Protein AF-A0A1E7GS16-F1 (afdb_monomer)

Mean predicted aligned error: 13.15 Å

Solvent-accessible surface area (backbone atoms only — not comparable to full-atom values): 12582 Å² total; per-residue (Å²): 114,69,67,58,57,53,50,52,51,51,50,51,51,48,56,52,50,40,52,52,49,47,53,59,45,54,77,61,41,97,64,86,79,54,70,64,59,43,58,72,49,50,61,44,51,83,54,64,37,67,73,52,46,58,56,50,50,55,53,29,41,60,31,34,78,80,30,56,68,36,18,52,52,42,59,70,44,38,66,62,40,31,58,71,28,34,66,69,24,43,53,52,50,47,53,53,32,45,51,35,30,74,76,72,29,52,69,57,16,34,36,37,67,72,58,69,32,85,67,33,59,66,50,48,58,75,47,40,76,56,47,45,37,79,80,46,44,70,59,50,48,54,54,48,25,67,72,72,73,47,88,65,53,79,42,76,27,78,46,74,67,45,58,82,76,75,40,41,27,36,41,47,52,41,61,90,42,92,51,61,70,55,31,54,49,49,52,51,53,51,50,50,57,41,44,48,41,52,76,70,39,74,73,68,76,60,68,78,83,42,44,71,57,51,53,52,46,41,74,74,61,60,87,74,130

Foldseek 3Di:
DVVVVVVVVVVVLQVVQLVVLLVLLVVQDPDRDDPVLSVLCSCVCVQPNDVVSNLLSVLLSVLVVLPVLLSSLLSNCVLVQCLQQNSQSSNQLSVVLSVCCVPPRNVVSNCLSVVNDPVNVVVSVVRRDFDFCVVLVVVLQVVLCVVQVHGAAEAEDSDPWEDPLGHTYHRRGDDPDPDRVVSSVVRNVSSVVRSCCNVVVVVVDDCVVCVVVVVVCCVVPVPDD

pLDDT: mean 79.41, std 14.93, range [33.91, 97.69]

Radius of gyration: 22.39 Å; Cα contacts (8 Å, |Δi|>4): 241; chains: 1; bounding box: 48×52×50 Å

Secondary structure (DSSP, 8-state):
-HHHHHHHHHHHHHHHHHHHHHHHHHTT-SSPPPHHHHHHHTTHHHHH-HHHHHHHHHHHHHHHTT-HHHHHHHHHHHHHHHHHHHHHHHHHHHHHHHHHHHHT-HHHHHHHHTT-STTHHHHHHHH--SEEHHHHHHHHHHHHHHHHSS--EEEEESSS-EE-SSEEEEESEE-SSSSHHHHHHHHHHHHHHHHHHHHTTTT---GGGGHHHHHHHHHHHS---

Structure (mmCIF, N/CA/C/O backbone):
data_AF-A0A1E7GS16-F1
#
_entry.id   AF-A0A1E7GS16-F1
#
loop_
_atom_site.group_PDB
_atom_site.id
_atom_site.type_symbol
_atom_site.label_atom_id
_atom_site.label_alt_id
_atom_site.label_comp_id
_atom_site.label_asym_id
_atom_site.label_entity_id
_atom_site.label_seq_id
_atom_site.pdbx_PDB_ins_code
_atom_site.Cartn_x
_atom_site.Cartn_y
_atom_site.Cartn_z
_atom_site.occupancy
_atom_site.B_iso_or_equiv
_atom_site.auth_seq_id
_atom_site.auth_comp_id
_atom_site.auth_asym_id
_atom_site.auth_atom_id
_atom_site.pdbx_PDB_model_num
ATOM 1 N N . MET A 1 1 ? 18.110 30.936 -4.834 1.00 42.56 1 MET A N 1
ATOM 2 C CA . MET A 1 1 ? 16.712 31.412 -5.029 1.00 42.56 1 MET A CA 1
ATOM 3 C C . MET A 1 1 ? 15.700 30.296 -5.389 1.00 42.56 1 MET A C 1
ATOM 5 O O . MET A 1 1 ? 14.544 30.407 -5.000 1.00 42.56 1 MET A O 1
ATOM 9 N N . TRP A 1 2 ? 16.089 29.187 -6.045 1.00 33.91 2 TRP A N 1
ATOM 10 C CA . TRP A 1 2 ? 15.199 28.030 -6.320 1.00 33.91 2 TRP A CA 1
ATOM 11 C C . TRP A 1 2 ? 14.733 27.239 -5.078 1.00 33.91 2 TRP A C 1
ATOM 13 O O . TRP A 1 2 ? 13.597 26.767 -5.040 1.00 33.91 2 TRP A O 1
ATOM 23 N N . ALA A 1 3 ? 15.566 27.142 -4.035 1.00 42.09 3 ALA A N 1
ATOM 24 C CA . ALA A 1 3 ? 15.199 26.487 -2.774 1.00 42.09 3 ALA A CA 1
ATOM 25 C C . ALA A 1 3 ? 14.052 27.212 -2.039 1.00 42.09 3 ALA A C 1
ATOM 27 O O . ALA A 1 3 ? 13.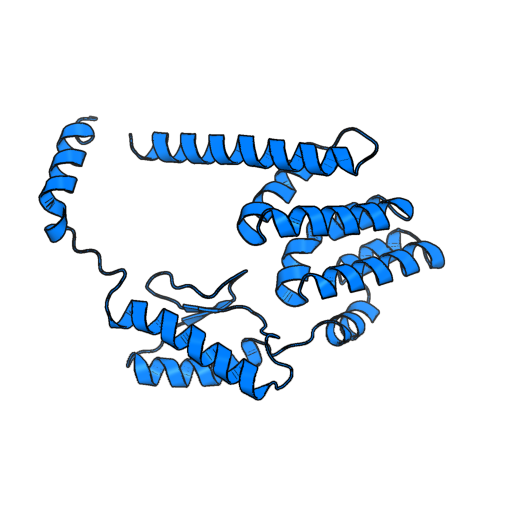153 26.568 -1.501 1.00 42.09 3 ALA A O 1
ATOM 28 N N . GLY A 1 4 ? 14.031 28.550 -2.096 1.00 35.09 4 GLY A N 1
ATOM 29 C CA . GLY A 1 4 ? 12.976 29.372 -1.499 1.00 35.09 4 GLY A CA 1
ATOM 30 C C . GLY A 1 4 ? 11.620 29.177 -2.180 1.00 35.09 4 GLY A C 1
ATOM 31 O O . GLY A 1 4 ? 10.614 29.008 -1.502 1.00 35.09 4 GLY A O 1
ATOM 32 N N . LEU A 1 5 ? 11.588 29.092 -3.516 1.00 35.62 5 LEU A N 1
ATOM 33 C CA . LEU A 1 5 ? 10.342 28.875 -4.263 1.00 35.62 5 LEU A CA 1
ATOM 34 C C . LEU A 1 5 ? 9.758 27.466 -4.038 1.00 35.62 5 LEU A C 1
ATOM 36 O O . LEU A 1 5 ? 8.540 27.316 -3.912 1.00 35.62 5 LEU A O 1
ATOM 40 N N . LYS A 1 6 ? 10.617 26.436 -3.949 1.00 41.84 6 LYS A N 1
ATOM 41 C CA . LYS A 1 6 ? 10.208 25.068 -3.579 1.00 41.84 6 LYS A CA 1
ATOM 42 C C . LYS A 1 6 ? 9.684 25.008 -2.142 1.00 41.84 6 LYS A C 1
ATOM 44 O O . LYS A 1 6 ? 8.641 24.395 -1.923 1.00 41.84 6 LYS A O 1
ATOM 49 N N . MET A 1 7 ? 10.342 25.673 -1.188 1.00 40.53 7 MET A N 1
ATOM 50 C CA . MET A 1 7 ? 9.860 25.759 0.198 1.00 40.53 7 MET A CA 1
ATOM 51 C C . MET A 1 7 ? 8.503 26.456 0.297 1.00 40.53 7 MET A C 1
ATOM 53 O O . MET A 1 7 ? 7.601 25.927 0.936 1.00 40.53 7 MET A O 1
ATOM 57 N N . VAL A 1 8 ? 8.322 27.593 -0.379 1.00 38.47 8 VAL A N 1
ATOM 58 C CA . VAL A 1 8 ? 7.056 28.341 -0.359 1.00 38.47 8 VAL A CA 1
ATOM 59 C C . VAL A 1 8 ? 5.921 27.515 -0.969 1.00 38.47 8 VAL A C 1
ATOM 61 O O . VAL A 1 8 ? 4.851 27.420 -0.374 1.00 38.47 8 VAL A O 1
ATOM 64 N N . ARG A 1 9 ? 6.152 26.828 -2.096 1.00 44.00 9 ARG A N 1
ATOM 65 C CA . ARG A 1 9 ? 5.154 25.918 -2.691 1.00 44.00 9 ARG A CA 1
ATOM 66 C C . ARG A 1 9 ? 4.818 24.737 -1.782 1.00 44.00 9 ARG A C 1
ATOM 68 O O . ARG A 1 9 ? 3.643 24.404 -1.645 1.00 44.00 9 ARG A O 1
ATOM 75 N N . LYS A 1 10 ? 5.820 24.131 -1.136 1.00 53.44 10 LYS A N 1
ATOM 76 C CA . LYS A 1 10 ? 5.628 23.019 -0.192 1.00 53.44 10 LYS A CA 1
ATOM 77 C C . LYS A 1 10 ? 4.840 23.470 1.044 1.00 53.44 10 LYS A C 1
ATOM 79 O O . LYS A 1 10 ? 3.926 22.768 1.459 1.00 53.44 10 LYS A O 1
ATOM 84 N N . SER A 1 11 ? 5.115 24.669 1.561 1.00 50.75 11 SER A N 1
ATOM 85 C CA . SER A 1 11 ? 4.355 25.278 2.660 1.00 50.75 11 SER A CA 1
ATOM 86 C C . SER A 1 11 ? 2.919 25.620 2.268 1.00 50.75 11 SER A C 1
ATOM 88 O O . SER A 1 11 ? 2.008 25.329 3.034 1.00 50.75 11 SER A O 1
ATOM 90 N N . ILE A 1 12 ? 2.677 26.173 1.075 1.00 47.94 12 ILE A N 1
ATOM 91 C CA . ILE A 1 12 ? 1.316 26.482 0.600 1.00 47.94 12 ILE A CA 1
ATOM 92 C C . ILE A 1 12 ? 0.506 25.197 0.380 1.00 47.94 12 ILE A C 1
ATOM 94 O O . ILE A 1 12 ? -0.644 25.126 0.814 1.00 47.94 12 ILE A O 1
ATOM 98 N N . LYS A 1 13 ? 1.111 24.159 -0.222 1.00 58.12 13 LYS A N 1
ATOM 99 C CA . LYS A 1 13 ? 0.487 22.830 -0.366 1.00 58.12 13 LYS A CA 1
ATOM 100 C C . LYS A 1 13 ? 0.151 22.239 1.007 1.00 58.12 13 LYS A C 1
ATOM 102 O O . LYS A 1 13 ? -0.965 21.762 1.202 1.00 58.12 13 LYS A O 1
ATOM 107 N N . LYS A 1 14 ? 1.066 22.383 1.976 1.00 59.84 14 LYS A N 1
ATOM 108 C CA . LYS A 1 14 ? 0.863 21.949 3.361 1.00 59.84 14 LYS A CA 1
ATOM 109 C C . LYS A 1 14 ? -0.305 22.645 4.036 1.00 59.84 14 LYS A C 1
ATOM 111 O O . LYS A 1 14 ? -1.192 21.975 4.545 1.00 59.84 14 LYS A O 1
ATOM 116 N N . ILE A 1 15 ? -0.350 23.971 3.974 1.00 59.62 15 ILE A N 1
ATOM 117 C CA . ILE A 1 15 ? -1.419 24.780 4.573 1.00 59.62 15 ILE A CA 1
ATOM 118 C C . ILE A 1 15 ? -2.780 24.462 3.939 1.00 59.62 15 ILE A C 1
ATOM 120 O O . ILE A 1 15 ? -3.788 24.395 4.638 1.00 59.62 15 ILE A O 1
ATOM 124 N N . HIS A 1 16 ? -2.835 24.255 2.621 1.00 58.09 16 HIS A N 1
ATOM 125 C CA . HIS A 1 16 ? -4.086 23.913 1.947 1.00 58.09 16 HIS A CA 1
ATOM 126 C C . HIS A 1 16 ? -4.558 22.493 2.298 1.00 58.09 16 HIS A C 1
ATOM 128 O O . HIS A 1 16 ? -5.734 22.294 2.604 1.00 58.09 16 HIS A O 1
ATOM 134 N N . GLY A 1 17 ? -3.641 21.519 2.313 1.00 59.50 17 GLY A N 1
ATOM 135 C CA . GLY A 1 17 ? -3.946 20.132 2.656 1.00 59.50 17 GLY A CA 1
ATOM 136 C C . GLY A 1 17 ? -4.387 19.959 4.109 1.00 59.50 17 GLY A C 1
ATOM 137 O O . GLY A 1 17 ? -5.405 19.315 4.347 1.00 59.50 17 GLY A O 1
ATOM 138 N N . THR A 1 18 ? -3.713 20.601 5.069 1.00 65.25 18 THR A N 1
ATOM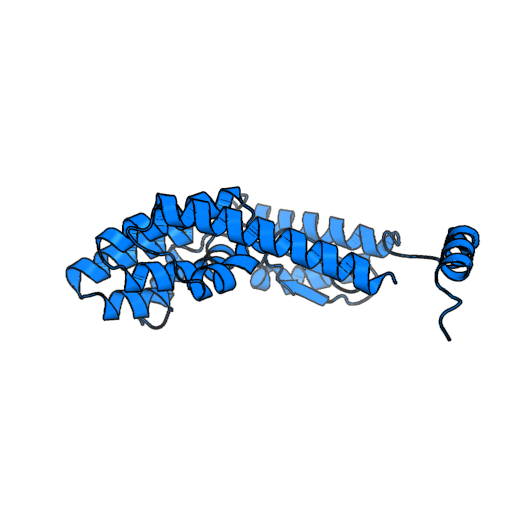 139 C CA . THR A 1 18 ? -4.120 20.573 6.487 1.00 65.25 18 THR A CA 1
ATOM 140 C C . THR A 1 18 ? -5.465 21.259 6.716 1.00 65.25 18 THR A C 1
ATOM 142 O O . THR A 1 18 ? -6.265 20.789 7.519 1.00 65.25 18 THR A O 1
ATOM 145 N N . ARG A 1 19 ? -5.766 22.343 5.987 1.00 65.19 19 ARG A N 1
ATOM 146 C CA . ARG A 1 19 ? -7.064 23.031 6.071 1.00 65.19 19 ARG A CA 1
ATOM 147 C C . ARG A 1 19 ? -8.205 22.184 5.507 1.00 65.19 19 ARG A C 1
ATOM 149 O O . ARG A 1 19 ? -9.281 22.163 6.098 1.00 65.19 19 ARG A O 1
ATOM 156 N N . LYS A 1 20 ? -7.972 21.477 4.395 1.00 67.56 20 LYS A N 1
ATOM 157 C CA . LYS A 1 20 ? -8.947 20.546 3.804 1.00 67.56 20 LYS A CA 1
ATOM 158 C C . LYS A 1 20 ? -9.174 19.330 4.709 1.00 67.56 20 LYS A C 1
ATOM 160 O O . LYS A 1 20 ? -10.323 19.008 4.978 1.00 67.56 20 LYS A O 1
ATOM 165 N N . LEU A 1 21 ? -8.105 18.733 5.243 1.00 65.44 21 LEU A N 1
ATOM 166 C CA . LEU A 1 21 ? -8.171 17.639 6.223 1.00 65.44 21 LEU A CA 1
ATOM 167 C C . LEU A 1 21 ? -8.946 18.037 7.478 1.00 65.44 21 LEU A C 1
ATOM 169 O O . LEU A 1 21 ? -9.852 17.326 7.888 1.00 65.44 21 LEU A O 1
ATOM 173 N N . ARG A 1 22 ? -8.647 19.205 8.055 1.00 70.62 22 ARG A N 1
ATOM 174 C CA . ARG A 1 22 ? -9.363 19.702 9.236 1.00 70.62 22 ARG A CA 1
ATOM 175 C C . ARG A 1 22 ? -10.849 19.912 8.968 1.00 70.62 22 ARG A C 1
ATOM 177 O O . ARG A 1 22 ? -11.661 19.604 9.828 1.00 70.62 22 ARG A O 1
ATOM 184 N N . LYS A 1 23 ? -11.207 20.415 7.782 1.00 71.19 23 LYS A N 1
ATOM 185 C CA . LYS A 1 23 ? -12.611 20.556 7.384 1.00 71.19 23 LYS A CA 1
ATOM 186 C C . LYS A 1 23 ? -13.310 19.191 7.333 1.00 71.19 23 LYS A C 1
ATOM 188 O O . LYS A 1 23 ? -14.366 19.056 7.927 1.00 71.19 23 LYS A O 1
ATOM 193 N N . LEU A 1 24 ? -12.683 18.196 6.701 1.00 66.50 24 LEU A N 1
ATOM 194 C CA . LEU A 1 24 ? -13.223 16.834 6.609 1.00 66.50 24 LEU A CA 1
ATOM 195 C C . LEU A 1 24 ? -13.356 16.159 7.981 1.00 66.50 24 LEU A C 1
ATOM 197 O O . LEU A 1 24 ? -14.339 15.481 8.241 1.00 66.50 24 LEU A O 1
ATOM 201 N N . LEU A 1 25 ? -12.386 16.358 8.876 1.00 66.00 25 LEU A N 1
ATOM 202 C CA . LEU A 1 25 ? -12.448 15.818 10.236 1.00 66.00 25 LEU A CA 1
ATOM 203 C C . LEU A 1 25 ? -13.549 16.494 11.059 1.00 66.00 25 LEU A C 1
ATOM 205 O O . LEU A 1 25 ? -14.270 15.805 11.768 1.00 66.00 25 LEU A O 1
ATOM 209 N N . ASN A 1 26 ? -13.733 17.811 10.926 1.00 68.25 26 ASN A N 1
ATOM 210 C CA . ASN A 1 26 ? -14.804 18.540 11.614 1.00 68.25 26 ASN A CA 1
ATOM 211 C C . ASN A 1 26 ? -16.212 18.087 11.197 1.00 68.25 26 ASN A C 1
ATOM 213 O O . ASN A 1 26 ? -17.130 18.190 12.003 1.00 68.25 26 ASN A O 1
ATOM 217 N N . ASP A 1 27 ? -16.395 17.583 9.974 1.00 64.19 27 ASP A N 1
ATOM 218 C CA . ASP A 1 27 ? -17.691 17.057 9.521 1.00 64.19 27 ASP A CA 1
ATOM 219 C C . ASP A 1 27 ? -18.065 15.738 10.232 1.00 64.19 27 ASP A C 1
ATOM 221 O O . ASP A 1 27 ? -19.228 15.326 10.222 1.00 64.19 27 ASP A O 1
ATOM 225 N N . HIS A 1 28 ? -17.096 15.078 10.877 1.00 54.94 28 HIS A N 1
ATOM 226 C CA . HIS A 1 28 ? -17.280 13.759 11.479 1.00 54.94 28 HIS A CA 1
ATOM 227 C C . HIS A 1 28 ? -16.711 13.590 12.902 1.00 54.94 28 HIS A C 1
ATOM 229 O O . HIS A 1 28 ? -16.748 12.476 13.436 1.00 54.94 28 HIS A O 1
ATOM 235 N N . TYR A 1 29 ? -16.191 14.656 13.514 1.00 55.22 29 TYR A N 1
ATOM 236 C CA . TYR A 1 29 ? -15.638 14.678 14.869 1.00 55.22 29 TYR A CA 1
ATOM 237 C C . TYR A 1 29 ? -16.437 15.660 15.731 1.00 55.22 29 TYR A C 1
ATOM 239 O O . TYR A 1 29 ? -16.481 16.856 15.446 1.00 55.22 29 TYR A O 1
ATOM 247 N N . GLU A 1 30 ? -17.068 15.172 16.798 1.00 48.03 30 GLU A N 1
ATOM 248 C CA . GLU A 1 30 ? -17.741 16.035 17.773 1.00 48.03 30 GLU A CA 1
ATOM 249 C C . GLU A 1 30 ? -16.693 16.632 18.733 1.00 48.03 30 GLU A C 1
ATOM 251 O O . GLU A 1 30 ? -16.390 16.064 19.780 1.00 48.03 30 GLU A O 1
ATOM 256 N N . GLY A 1 31 ? -16.082 17.763 18.354 1.00 61.16 31 GLY A N 1
ATOM 257 C CA . GLY A 1 31 ? -15.108 18.492 19.181 1.00 61.16 31 GLY A CA 1
ATOM 258 C C . GLY A 1 31 ? -14.041 19.246 18.380 1.00 61.16 31 GLY A C 1
ATOM 259 O O . GLY A 1 31 ? -14.066 19.267 17.152 1.00 61.16 31 GLY A O 1
ATOM 260 N N . GLU A 1 32 ? -13.078 19.870 19.068 1.00 59.22 32 GLU A N 1
ATOM 261 C CA . GLU A 1 32 ? -11.908 20.452 18.398 1.00 59.22 32 GLU A CA 1
ATOM 262 C C . GLU A 1 32 ? -10.973 19.342 17.905 1.00 59.22 32 GLU A C 1
ATOM 264 O O . GLU A 1 32 ? -10.456 18.549 18.692 1.00 59.22 32 GLU A O 1
ATOM 269 N N . VAL A 1 33 ? -10.743 19.299 16.590 1.00 61.41 33 VAL A N 1
ATOM 270 C CA . VAL A 1 33 ? -9.782 18.382 15.971 1.00 61.41 33 VAL A CA 1
ATOM 271 C C . VAL A 1 33 ? -8.358 18.774 16.398 1.00 61.41 33 VAL A C 1
ATOM 273 O O . VAL A 1 33 ? -7.918 19.881 16.059 1.00 61.41 33 VAL A O 1
ATOM 276 N N . PRO A 1 34 ? -7.616 17.886 17.087 1.00 62.12 34 PRO A N 1
ATOM 277 C CA . PRO A 1 34 ? -6.271 18.181 17.568 1.00 62.12 34 PRO A CA 1
ATOM 278 C C . PRO A 1 34 ? -5.278 18.474 16.431 1.00 62.12 34 PRO A C 1
ATOM 280 O O . PRO A 1 34 ? -5.273 17.808 15.395 1.00 62.12 34 PRO A O 1
ATOM 283 N N . ASP A 1 35 ? -4.395 19.456 16.625 1.00 62.88 35 ASP A N 1
ATOM 284 C CA . ASP A 1 35 ? -3.409 19.858 15.608 1.00 62.88 35 ASP A CA 1
ATOM 285 C C . ASP A 1 35 ? -2.388 18.761 15.273 1.00 62.88 35 ASP A C 1
ATOM 287 O O . ASP A 1 35 ? -1.946 18.668 14.125 1.00 62.88 35 ASP A O 1
ATOM 291 N N . ASN A 1 36 ? -2.036 17.922 16.250 1.00 58.75 36 ASN A N 1
ATOM 292 C CA . ASN A 1 36 ? -1.176 16.753 16.057 1.00 58.75 36 ASN A CA 1
ATOM 293 C C . ASN A 1 36 ? -1.835 15.725 15.131 1.00 58.75 36 ASN A C 1
ATOM 295 O O . ASN A 1 36 ? -1.204 15.292 14.175 1.00 58.75 36 ASN A O 1
ATOM 299 N N . LEU A 1 37 ? -3.132 15.459 15.311 1.00 60.62 37 LEU A N 1
ATOM 300 C CA . LEU A 1 37 ? -3.881 14.544 14.451 1.00 60.62 37 LEU A CA 1
ATOM 301 C C . LEU A 1 37 ? -3.858 15.008 12.985 1.00 60.62 37 LEU A C 1
ATOM 303 O O . LEU A 1 37 ? -3.580 14.230 12.078 1.00 60.62 37 LEU A O 1
ATOM 307 N N . VAL A 1 38 ? -4.076 16.304 12.735 1.00 64.62 38 VAL A N 1
ATOM 308 C CA . VAL A 1 38 ? -4.011 16.873 11.374 1.00 64.62 38 VAL A CA 1
ATOM 309 C C . VAL A 1 38 ? -2.597 16.789 10.788 1.00 64.62 38 VAL A C 1
ATOM 311 O O . VAL A 1 38 ? -2.446 16.626 9.576 1.00 64.62 38 VAL A O 1
ATOM 314 N N . ALA A 1 39 ? -1.561 16.927 11.617 1.00 63.47 39 ALA A N 1
ATOM 315 C CA . ALA A 1 39 ? -0.171 16.829 11.187 1.00 63.47 39 ALA A CA 1
ATOM 316 C C . ALA A 1 39 ? 0.229 15.390 10.825 1.00 63.47 39 ALA A C 1
ATOM 318 O O . ALA A 1 39 ? 0.903 15.209 9.809 1.00 63.47 39 ALA A O 1
ATOM 319 N N . ASP A 1 40 ? -0.231 14.401 11.591 1.00 60.91 40 ASP A N 1
ATOM 320 C CA . ASP A 1 40 ? 0.041 12.973 11.376 1.00 60.91 40 ASP A CA 1
ATOM 321 C C . ASP A 1 40 ? -0.745 12.415 10.181 1.00 60.91 40 ASP A C 1
ATOM 323 O O . ASP A 1 40 ? -0.250 11.572 9.437 1.00 60.91 40 ASP A O 1
ATOM 327 N N . LEU A 1 41 ? -1.930 12.973 9.924 1.00 63.59 41 LEU A N 1
ATOM 328 C CA . LEU A 1 41 ? -2.767 12.691 8.755 1.00 63.59 41 LEU A CA 1
ATOM 329 C C . LEU A 1 41 ? -2.310 13.397 7.476 1.00 63.59 41 LEU A C 1
ATOM 331 O O . LEU A 1 41 ? -2.663 12.981 6.374 1.00 63.59 41 LEU A O 1
ATOM 335 N N . TYR A 1 42 ? -1.548 14.487 7.587 1.00 62.88 42 TYR A N 1
ATOM 336 C CA . TYR A 1 42 ? -1.114 15.286 6.437 1.00 62.88 42 TYR A CA 1
ATOM 337 C C . TYR A 1 42 ? -0.327 14.517 5.352 1.00 62.88 42 TYR A C 1
ATOM 339 O O . TYR A 1 42 ? -0.473 14.866 4.178 1.00 62.88 42 TYR A O 1
ATOM 347 N N . PRO A 1 43 ? 0.486 13.488 5.662 1.00 64.44 43 PRO A N 1
ATOM 348 C CA . PRO A 1 43 ? 1.129 12.663 4.645 1.00 64.44 43 PRO A CA 1
ATOM 349 C C . PRO A 1 43 ? 0.142 11.776 3.871 1.00 64.44 43 PRO A C 1
ATOM 351 O O . PRO A 1 43 ? 0.464 11.357 2.762 1.00 64.44 43 PRO A O 1
ATOM 354 N N . LEU A 1 44 ? -1.045 11.484 4.420 1.00 62.28 44 LEU A N 1
ATOM 355 C CA . LEU A 1 44 ? -2.015 10.573 3.802 1.00 62.28 44 LEU A CA 1
ATOM 356 C C . LEU A 1 44 ? -2.542 11.049 2.447 1.00 62.28 44 LEU A C 1
ATOM 358 O O . LEU A 1 44 ? -2.569 10.234 1.531 1.00 62.28 44 LEU A O 1
ATOM 362 N N . PRO A 1 45 ? -2.910 12.329 2.241 1.00 63.00 45 PRO A N 1
ATOM 363 C CA . PRO A 1 45 ? -3.347 12.786 0.923 1.00 63.00 45 PRO A CA 1
ATOM 364 C C . PRO A 1 45 ? -2.312 12.585 -0.178 1.00 63.00 45 PRO A C 1
ATOM 366 O O . PRO A 1 45 ? -2.691 12.345 -1.321 1.00 63.00 45 PRO A O 1
ATOM 369 N N . ASP A 1 46 ? -1.024 12.674 0.162 1.00 60.00 46 ASP A N 1
ATOM 370 C CA . ASP A 1 46 ? 0.064 12.426 -0.784 1.00 60.00 46 ASP A CA 1
ATOM 371 C C . ASP A 1 46 ? 0.277 10.914 -1.038 1.00 60.00 46 ASP A C 1
ATOM 373 O O . ASP A 1 46 ? 0.877 10.566 -2.050 1.00 60.00 46 ASP A O 1
ATOM 377 N N . ARG A 1 47 ? -0.222 10.026 -0.161 1.00 59.22 47 ARG A N 1
ATOM 378 C CA . ARG A 1 47 ? -0.092 8.558 -0.263 1.00 59.22 47 ARG A CA 1
ATOM 379 C C . ARG A 1 47 ? -1.309 7.866 -0.881 1.00 59.22 47 ARG A C 1
ATOM 381 O O . ARG A 1 47 ? -1.145 6.990 -1.715 1.00 59.22 47 ARG A O 1
ATOM 388 N N . VAL A 1 48 ? -2.518 8.251 -0.473 1.00 61.97 48 VAL A N 1
ATOM 389 C CA . VAL A 1 48 ? -3.763 7.521 -0.787 1.00 61.97 48 VAL A CA 1
ATOM 390 C C . VAL A 1 48 ? -4.725 8.321 -1.677 1.0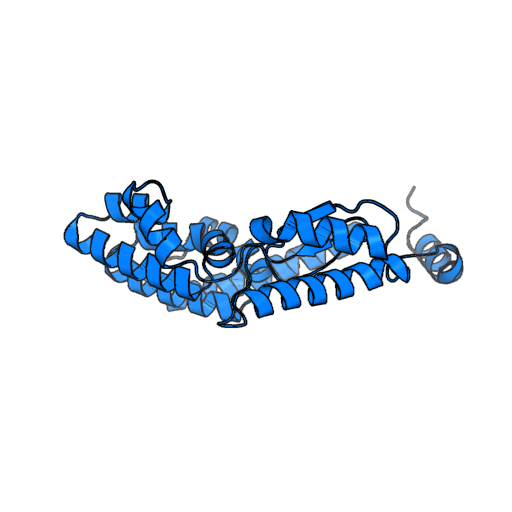0 61.97 48 VAL A C 1
ATOM 392 O O . VAL A 1 48 ? -5.701 7.771 -2.180 1.00 61.97 48 VAL A O 1
ATOM 395 N N . GLY A 1 49 ? -4.466 9.616 -1.892 1.00 62.28 49 GLY A N 1
ATOM 396 C CA . GLY A 1 49 ? -5.373 10.523 -2.603 1.00 62.28 49 GLY A CA 1
ATOM 397 C C . GLY A 1 49 ? -6.516 11.061 -1.728 1.00 62.28 49 GLY A C 1
ATOM 398 O O . GLY A 1 49 ? -6.802 10.549 -0.649 1.00 62.28 49 GLY A O 1
ATOM 399 N N . TYR A 1 50 ? -7.163 12.147 -2.172 1.00 61.94 50 TYR A N 1
ATOM 400 C CA . TYR A 1 50 ? -8.186 12.843 -1.375 1.00 61.94 50 TYR A CA 1
ATOM 401 C C . TYR A 1 50 ? -9.527 12.103 -1.274 1.00 61.94 50 TYR A C 1
ATOM 403 O O . TYR A 1 50 ? -10.186 12.238 -0.247 1.00 61.94 50 TYR A O 1
ATOM 411 N N . ASP A 1 51 ? -9.914 11.329 -2.287 1.00 60.69 51 ASP A N 1
ATOM 412 C CA . ASP A 1 51 ? -11.193 10.599 -2.292 1.00 60.69 51 ASP A CA 1
ATOM 413 C C . ASP A 1 51 ? -11.161 9.430 -1.292 1.00 60.69 51 ASP A C 1
ATOM 415 O O . ASP A 1 51 ? -12.105 9.200 -0.537 1.00 60.69 51 ASP A O 1
ATOM 419 N N . SER A 1 52 ? -10.005 8.772 -1.186 1.00 64.88 52 SER A N 1
ATOM 420 C CA . SER A 1 52 ? -9.738 7.718 -0.205 1.00 64.88 52 SER A CA 1
ATOM 421 C C . SER A 1 52 ? -9.775 8.235 1.239 1.00 64.88 52 SER A C 1
ATOM 423 O O . SER A 1 52 ? -10.104 7.491 2.156 1.00 64.88 52 SER A O 1
ATOM 425 N N . ILE A 1 53 ? -9.478 9.517 1.478 1.00 70.38 53 ILE A N 1
ATOM 426 C CA . ILE A 1 53 ? -9.502 10.104 2.830 1.00 70.38 53 ILE A CA 1
ATOM 427 C C . ILE A 1 53 ? -10.920 10.244 3.360 1.00 70.38 53 ILE A C 1
ATOM 429 O O . ILE A 1 53 ? -11.161 9.940 4.525 1.00 70.38 53 ILE A O 1
ATOM 433 N N . GLU A 1 54 ? -11.855 10.702 2.531 1.00 70.94 54 GLU A N 1
ATOM 434 C CA . GLU A 1 54 ? -13.261 10.819 2.931 1.00 70.94 54 GLU A CA 1
ATOM 435 C C . GLU A 1 54 ? -13.809 9.451 3.355 1.00 70.94 54 GLU A C 1
ATOM 437 O O . GLU A 1 54 ? -14.450 9.297 4.396 1.00 70.94 54 GLU A O 1
ATOM 442 N N . GLN A 1 55 ? -13.442 8.430 2.589 1.00 74.12 55 GLN A N 1
ATOM 443 C CA . GLN A 1 55 ? -13.736 7.036 2.864 1.00 74.12 55 GLN A CA 1
ATOM 444 C C . GLN A 1 55 ? -13.108 6.529 4.179 1.00 74.12 55 GLN A C 1
ATOM 446 O O . GLN A 1 55 ? -13.797 5.867 4.960 1.00 74.12 55 GLN A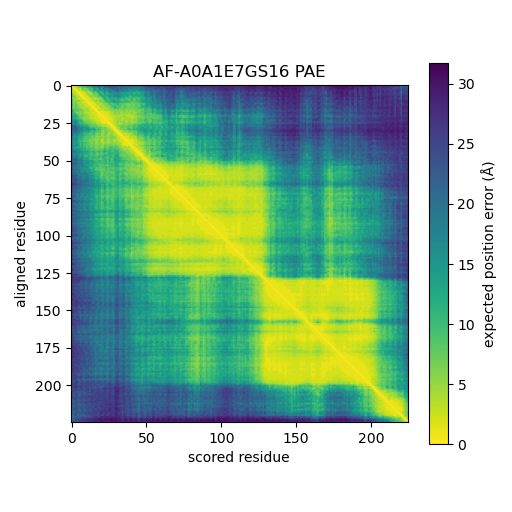 O 1
ATOM 451 N N . ILE A 1 56 ? -11.840 6.843 4.463 1.00 80.31 56 ILE A N 1
ATOM 452 C CA 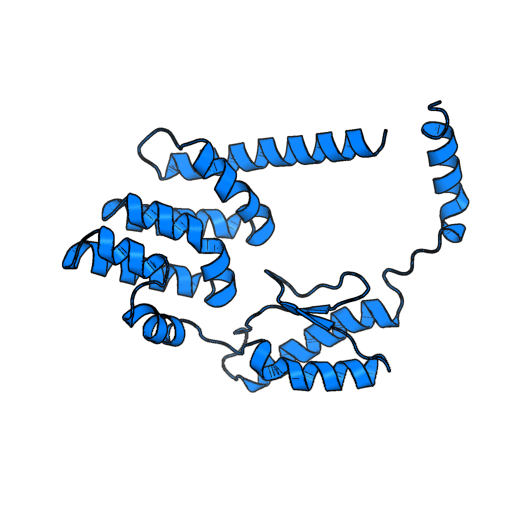. ILE A 1 56 ? -11.167 6.478 5.726 1.00 80.31 56 ILE A CA 1
ATOM 453 C C . ILE A 1 56 ? -11.839 7.165 6.921 1.00 80.31 56 ILE A C 1
ATOM 455 O O . ILE A 1 56 ? -12.148 6.509 7.919 1.00 80.31 56 ILE A O 1
ATOM 459 N N . ILE A 1 57 ? -12.101 8.471 6.818 1.00 78.00 57 ILE A N 1
ATOM 460 C CA . ILE A 1 57 ? -12.722 9.256 7.893 1.00 78.00 57 ILE A CA 1
ATOM 461 C C . ILE A 1 57 ? -14.112 8.704 8.205 1.00 78.00 57 ILE A C 1
ATOM 463 O O . ILE A 1 57 ? -14.429 8.486 9.371 1.00 78.00 57 ILE A O 1
ATOM 467 N N . ARG A 1 58 ? -14.914 8.385 7.184 1.00 80.44 58 ARG A N 1
ATOM 468 C CA . ARG A 1 58 ? -16.236 7.769 7.361 1.00 80.44 58 ARG A CA 1
ATOM 469 C C . ARG A 1 58 ? -16.172 6.500 8.216 1.00 80.44 58 ARG A C 1
ATOM 471 O O . ARG A 1 58 ? -16.979 6.348 9.132 1.00 80.44 58 ARG A O 1
ATOM 478 N N . VAL A 1 59 ? -15.229 5.602 7.923 1.00 84.88 59 VAL A N 1
ATOM 479 C CA . VAL A 1 59 ? -15.052 4.331 8.649 1.00 84.88 59 VAL A CA 1
ATOM 480 C C . VAL A 1 59 ? -14.599 4.584 10.087 1.00 84.88 59 VAL A C 1
ATOM 482 O O . VAL A 1 59 ? -15.180 4.039 11.027 1.00 84.88 59 VAL A O 1
ATOM 485 N N . CYS A 1 60 ? -13.624 5.471 10.282 1.00 83.81 60 CYS A N 1
ATOM 486 C CA . CYS A 1 60 ? -13.136 5.823 11.615 1.00 83.81 60 CYS A CA 1
ATOM 487 C C . CYS A 1 60 ? -14.237 6.468 12.466 1.00 83.81 60 CYS A C 1
ATOM 489 O O . CYS A 1 60 ? -14.398 6.125 13.633 1.00 83.81 60 CYS A O 1
ATOM 491 N N . SER A 1 61 ? -15.066 7.334 11.888 1.00 78.12 61 SER A N 1
ATOM 492 C CA . SER A 1 61 ? -16.167 7.982 12.603 1.00 78.12 61 SER A CA 1
ATOM 493 C C . SER A 1 61 ? -17.317 7.036 12.941 1.00 78.12 61 SER A C 1
ATOM 495 O O . SER A 1 61 ? -17.999 7.236 13.945 1.00 78.12 61 SER A O 1
ATOM 497 N N . GLN A 1 62 ? -17.528 5.973 12.161 1.00 81.75 62 GLN A N 1
ATOM 498 C CA . GLN A 1 62 ? -18.434 4.892 12.560 1.00 81.75 62 GLN A CA 1
ATOM 499 C C . GLN A 1 62 ? -17.894 4.133 13.775 1.00 81.75 62 GLN A C 1
ATOM 501 O O . GLN A 1 62 ? -18.653 3.867 14.708 1.00 81.75 62 GLN A O 1
ATOM 506 N N . LEU A 1 63 ? -16.591 3.838 13.798 1.00 80.12 63 LEU A N 1
ATOM 507 C CA . LEU A 1 63 ? -15.934 3.192 14.935 1.00 80.12 63 LEU A CA 1
ATOM 508 C C . LEU A 1 63 ? -15.931 4.090 16.182 1.00 80.12 63 LEU A C 1
ATOM 510 O O . LEU A 1 63 ? -16.176 3.599 17.284 1.00 80.12 63 LEU A O 1
ATOM 514 N N . ALA A 1 64 ? -15.775 5.405 15.999 1.00 78.62 64 ALA A N 1
ATOM 515 C CA . ALA A 1 64 ? -15.766 6.406 17.068 1.00 78.62 64 ALA A CA 1
ATOM 516 C C . ALA A 1 64 ? -17.057 6.423 17.900 1.00 78.62 64 ALA A C 1
ATOM 518 O O . ALA A 1 64 ? -17.019 6.776 19.076 1.00 78.62 64 ALA A O 1
ATOM 519 N N . ARG A 1 65 ? -18.190 5.991 17.323 1.00 77.00 65 ARG A N 1
ATOM 520 C CA . ARG A 1 65 ? -19.465 5.837 18.049 1.00 77.00 65 ARG A CA 1
ATOM 521 C C . ARG A 1 65 ? -19.410 4.766 19.139 1.00 77.00 65 ARG A C 1
ATOM 523 O O . ARG A 1 65 ? -20.200 4.827 20.073 1.00 77.00 65 ARG A O 1
ATOM 530 N N . ASN A 1 66 ? -18.519 3.784 18.999 1.00 75.81 66 ASN A N 1
ATOM 531 C CA . ASN A 1 66 ? -18.303 2.727 19.987 1.00 75.81 66 ASN A CA 1
ATOM 532 C C . ASN A 1 66 ? -17.043 2.990 20.820 1.00 75.81 66 ASN A C 1
ATOM 534 O O . ASN A 1 66 ? -17.045 2.752 22.022 1.00 75.81 66 ASN A O 1
ATOM 538 N N . SER A 1 67 ? -15.972 3.471 20.183 1.00 76.94 67 SER A N 1
ATOM 539 C CA . SER A 1 67 ? -14.701 3.785 20.831 1.00 76.94 67 SER A CA 1
ATOM 540 C C . SER A 1 67 ? -13.959 4.883 20.071 1.00 76.94 67 SER A C 1
ATOM 542 O O . SER A 1 67 ? -13.524 4.695 18.931 1.00 76.94 67 SER A O 1
ATOM 544 N N . SER A 1 68 ? -13.769 6.028 20.725 1.00 76.44 68 SER A N 1
ATOM 545 C CA . SER A 1 68 ? -13.011 7.148 20.167 1.00 76.44 68 SER A CA 1
ATOM 546 C C . SER A 1 68 ? -11.514 6.848 20.102 1.00 76.44 68 SER A C 1
ATOM 548 O O . SER A 1 68 ? -10.867 7.205 19.118 1.00 76.44 68 SER A O 1
ATOM 550 N N . ARG A 1 69 ? -10.954 6.144 21.096 1.00 76.50 69 ARG A N 1
ATOM 551 C CA . ARG A 1 69 ? -9.524 5.812 21.131 1.00 76.50 69 ARG A CA 1
ATOM 552 C C . ARG A 1 69 ? -9.150 4.854 20.007 1.00 76.50 69 ARG A C 1
ATOM 554 O O . ARG A 1 69 ? -8.192 5.117 19.286 1.00 76.50 69 ARG A O 1
ATOM 561 N N . THR A 1 70 ? -9.920 3.782 19.819 1.00 80.56 70 THR A N 1
ATOM 562 C CA . THR A 1 70 ? -9.664 2.812 18.748 1.00 80.56 70 THR A CA 1
ATOM 563 C C . THR A 1 70 ? -9.866 3.441 17.369 1.00 80.56 70 THR A C 1
ATOM 565 O O . THR A 1 70 ? -9.115 3.127 16.452 1.00 80.56 70 THR A O 1
ATOM 568 N N . ALA A 1 71 ? -10.810 4.375 17.215 1.00 78.94 71 ALA A N 1
ATOM 569 C CA . ALA A 1 71 ? -10.982 5.120 15.967 1.00 78.94 71 ALA A CA 1
ATOM 570 C C . ALA A 1 71 ? -9.759 5.972 15.599 1.00 78.94 71 ALA A C 1
ATOM 572 O O . ALA A 1 71 ? -9.362 5.987 14.435 1.00 78.94 71 ALA A O 1
ATOM 573 N N . VAL A 1 72 ? -9.139 6.647 16.573 1.00 77.88 72 VAL A N 1
ATOM 574 C CA . VAL A 1 72 ? -7.892 7.398 16.346 1.00 77.88 72 VAL A CA 1
ATOM 575 C C . VAL A 1 72 ? -6.754 6.453 15.967 1.00 77.88 72 VAL A C 1
ATOM 577 O O . VAL A 1 72 ? -6.063 6.705 14.987 1.00 77.88 72 VAL A O 1
ATOM 580 N N . THR A 1 73 ? -6.603 5.328 16.669 1.00 82.75 73 THR A N 1
ATOM 581 C CA . THR A 1 73 ? -5.576 4.331 16.327 1.00 82.75 73 THR A CA 1
ATOM 582 C C . THR A 1 73 ? -5.791 3.735 14.934 1.00 82.75 73 THR A C 1
ATOM 584 O O . THR A 1 73 ? -4.841 3.605 14.174 1.00 82.75 73 THR A O 1
ATOM 587 N N . LEU A 1 74 ? -7.031 3.436 14.537 1.00 86.31 74 LEU A N 1
ATOM 588 C CA . LEU A 1 74 ? -7.328 2.950 13.184 1.00 86.31 74 LEU A CA 1
ATOM 589 C C . LEU A 1 74 ? -6.955 3.979 12.119 1.00 86.31 74 LEU A C 1
ATOM 591 O O . LEU A 1 74 ? -6.462 3.625 11.052 1.00 86.31 74 LEU A O 1
ATOM 595 N N . LEU A 1 75 ? -7.194 5.251 12.412 1.00 82.06 75 LEU A N 1
ATOM 596 C CA . LEU A 1 75 ? -6.869 6.344 11.518 1.00 82.06 75 LEU A CA 1
ATOM 597 C C . LEU A 1 75 ? -5.348 6.493 11.332 1.00 82.06 75 LEU A C 1
ATOM 599 O O . LEU A 1 75 ? -4.897 6.696 10.204 1.00 82.06 75 LEU A O 1
ATOM 603 N N . GLU A 1 76 ? -4.572 6.328 12.406 1.00 79.44 76 GLU A N 1
ATOM 604 C CA . GLU A 1 76 ? -3.101 6.303 12.386 1.00 79.44 76 GLU A CA 1
ATOM 605 C C . GLU A 1 76 ? -2.548 5.111 11.582 1.00 79.44 76 GLU A C 1
ATOM 607 O O . GLU A 1 76 ? -1.655 5.297 10.756 1.00 79.44 76 GLU A O 1
ATOM 612 N N . GLU A 1 77 ? -3.119 3.915 11.762 1.00 84.25 77 GLU A N 1
ATOM 613 C CA . GLU A 1 77 ? -2.693 2.679 11.080 1.00 84.25 77 GLU A CA 1
ATOM 614 C C . GLU A 1 77 ? -3.225 2.562 9.637 1.00 84.25 77 GLU A C 1
ATOM 616 O O . GLU A 1 77 ? -2.708 1.795 8.821 1.00 84.25 77 GLU A O 1
ATOM 621 N N . SER A 1 78 ? -4.242 3.355 9.277 1.00 82.75 78 SER A N 1
ATOM 622 C CA . SER A 1 78 ? -4.926 3.280 7.981 1.00 82.75 78 SER A CA 1
ATOM 623 C C . SER A 1 78 ? -4.027 3.264 6.731 1.00 82.75 78 SER A C 1
ATOM 625 O O . SER A 1 78 ? -4.315 2.449 5.853 1.00 82.75 78 SER A O 1
ATOM 627 N N . PRO A 1 79 ? -2.951 4.071 6.581 1.00 74.50 79 PRO A N 1
ATOM 628 C CA . PRO A 1 79 ? -2.098 3.990 5.392 1.00 74.50 79 PRO A CA 1
ATOM 629 C C . PRO A 1 79 ? -1.386 2.647 5.238 1.00 74.50 79 PRO A C 1
ATOM 631 O O . PRO A 1 79 ? -1.300 2.148 4.117 1.00 74.50 79 PRO A O 1
ATOM 634 N N . ASP A 1 80 ? -0.867 2.075 6.328 1.00 77.19 80 ASP A N 1
ATOM 635 C CA . ASP A 1 80 ? -0.175 0.782 6.284 1.00 77.19 80 ASP A CA 1
ATOM 636 C C . ASP A 1 80 ? -1.178 -0.340 5.994 1.00 77.19 80 ASP A C 1
ATOM 638 O O . ASP A 1 80 ? -0.973 -1.163 5.097 1.00 77.19 80 ASP A O 1
ATOM 642 N N . LEU A 1 81 ? -2.330 -0.298 6.673 1.00 81.06 81 LEU A N 1
ATOM 643 C CA . LEU A 1 81 ? -3.431 -1.235 6.456 1.00 81.06 81 LEU A CA 1
ATOM 644 C C . LEU A 1 81 ? -3.941 -1.201 5.016 1.00 81.06 81 LEU A C 1
ATOM 646 O O . LEU A 1 81 ? -4.147 -2.255 4.421 1.00 81.06 81 LEU A O 1
ATOM 650 N N . ILE A 1 82 ? -4.110 -0.017 4.427 1.00 77.69 82 ILE A N 1
ATOM 651 C CA . ILE A 1 82 ? -4.537 0.112 3.031 1.00 77.69 82 ILE A CA 1
ATOM 652 C C . ILE A 1 82 ? -3.461 -0.413 2.081 1.00 77.69 82 ILE A C 1
ATOM 654 O O . ILE A 1 82 ? -3.803 -1.104 1.122 1.00 77.69 82 ILE A O 1
ATOM 658 N N . GLY A 1 83 ? -2.182 -0.144 2.351 1.00 72.19 83 GLY A N 1
ATOM 659 C CA . GLY A 1 83 ? -1.083 -0.676 1.543 1.00 72.19 83 GLY A CA 1
ATOM 660 C C . GLY A 1 83 ? -1.061 -2.207 1.511 1.00 72.19 83 GLY A C 1
ATOM 661 O O . GLY A 1 83 ? -0.813 -2.804 0.466 1.00 72.19 83 GLY A O 1
ATOM 662 N N . ARG A 1 84 ? -1.389 -2.850 2.636 1.00 75.06 84 ARG A N 1
ATOM 663 C CA . ARG A 1 84 ? -1.272 -4.308 2.802 1.00 75.06 84 ARG A CA 1
ATOM 664 C C . ARG A 1 84 ? -2.560 -5.086 2.530 1.00 75.06 84 ARG A C 1
ATOM 666 O O . ARG A 1 84 ? -2.490 -6.221 2.054 1.00 75.06 84 ARG A O 1
ATOM 673 N N . ALA A 1 85 ? -3.714 -4.499 2.846 1.00 76.50 85 ALA A N 1
ATOM 674 C CA . ALA A 1 85 ? -5.029 -5.143 2.835 1.00 76.50 85 ALA A CA 1
ATOM 675 C C . ALA A 1 85 ? -6.097 -4.372 2.040 1.00 76.50 85 ALA A C 1
ATOM 677 O O . ALA A 1 85 ? -7.259 -4.781 2.022 1.00 76.50 85 ALA A O 1
ATOM 678 N N . SER A 1 86 ? -5.728 -3.300 1.328 1.00 76.56 86 SER A N 1
ATOM 679 C CA . SER A 1 86 ? -6.639 -2.397 0.605 1.00 76.56 86 SER A CA 1
ATOM 680 C C . SER A 1 86 ? -7.646 -1.670 1.508 1.00 76.56 86 SER A C 1
ATOM 682 O O . SER A 1 86 ? -7.725 -1.892 2.716 1.00 76.56 86 SER A O 1
ATOM 684 N N . TYR A 1 87 ? -8.453 -0.791 0.911 1.00 78.00 87 TYR A N 1
ATOM 685 C CA . TYR A 1 87 ? -9.533 -0.107 1.624 1.00 78.00 87 TYR A CA 1
ATOM 686 C C . TYR A 1 87 ? -10.577 -1.077 2.202 1.00 78.00 87 TYR A C 1
ATOM 688 O O . TYR A 1 87 ? -11.050 -0.901 3.319 1.00 78.00 87 TYR A O 1
ATOM 696 N N . GLU A 1 88 ? -10.888 -2.147 1.477 1.00 80.38 88 GLU A N 1
ATOM 697 C CA . GLU A 1 88 ? -11.818 -3.174 1.949 1.00 80.38 88 GLU A CA 1
ATOM 698 C C . GLU A 1 88 ? -11.285 -3.893 3.201 1.00 80.38 88 GLU A C 1
ATOM 700 O O . GLU A 1 88 ? -12.038 -4.195 4.127 1.00 80.38 88 GLU A O 1
ATOM 705 N N . GLY A 1 89 ? -9.970 -4.124 3.270 1.00 85.12 89 GLY A N 1
ATOM 706 C CA . GLY A 1 89 ? -9.325 -4.668 4.460 1.00 85.12 89 GLY A CA 1
ATOM 707 C C . GLY A 1 89 ? -9.430 -3.718 5.648 1.00 85.12 89 GLY A C 1
ATOM 708 O O . GLY A 1 89 ? -9.747 -4.164 6.748 1.00 85.12 89 GLY A O 1
ATOM 709 N N . LEU A 1 90 ? -9.266 -2.409 5.427 1.00 87.50 90 LEU A N 1
ATOM 710 C CA . LEU A 1 90 ? -9.494 -1.394 6.460 1.00 87.50 90 LEU A CA 1
ATOM 711 C C . LEU A 1 90 ? -10.933 -1.446 7.001 1.00 87.50 90 LEU A C 1
ATOM 713 O O . LEU A 1 90 ? -11.124 -1.424 8.216 1.00 87.50 90 LEU A O 1
ATOM 717 N N . GLU A 1 91 ? -11.941 -1.553 6.130 1.00 88.06 91 GLU A N 1
ATOM 718 C CA . GLU A 1 91 ? -13.346 -1.688 6.544 1.00 88.06 91 GLU A CA 1
ATOM 719 C C . GLU A 1 91 ? -13.574 -2.958 7.380 1.00 88.06 91 GLU A C 1
ATOM 721 O O . GLU A 1 91 ? -14.219 -2.901 8.432 1.00 88.06 91 GLU A O 1
ATOM 726 N N . LYS A 1 92 ? -12.992 -4.092 6.969 1.00 90.81 92 LYS A N 1
ATOM 727 C CA . LYS A 1 92 ? -13.071 -5.358 7.716 1.00 90.81 92 LYS A CA 1
ATOM 728 C C . LYS A 1 92 ? -12.388 -5.251 9.087 1.00 90.81 92 LYS A C 1
ATOM 730 O O . LYS A 1 92 ? -12.967 -5.693 10.083 1.00 90.81 92 LYS A O 1
ATOM 735 N N . VAL A 1 93 ? -11.203 -4.632 9.169 1.00 92.94 93 VAL A N 1
ATOM 736 C CA . VAL A 1 93 ? -10.497 -4.361 10.440 1.00 92.94 93 VAL A CA 1
ATOM 737 C C . VAL A 1 93 ? -11.356 -3.484 11.349 1.00 92.94 93 VAL A C 1
ATOM 739 O O . VAL A 1 93 ? -11.536 -3.814 12.519 1.00 92.94 93 VAL A O 1
ATOM 742 N N . ALA A 1 94 ? -11.934 -2.404 10.819 1.00 92.44 94 ALA A N 1
ATOM 743 C CA . ALA A 1 94 ? -12.775 -1.484 11.581 1.00 92.44 94 ALA A CA 1
ATOM 744 C C . ALA A 1 94 ? -14.024 -2.168 12.149 1.00 92.44 94 ALA A C 1
ATOM 746 O O . ALA A 1 94 ? -14.373 -1.968 13.315 1.00 92.44 94 ALA A O 1
ATOM 747 N N . TYR A 1 95 ?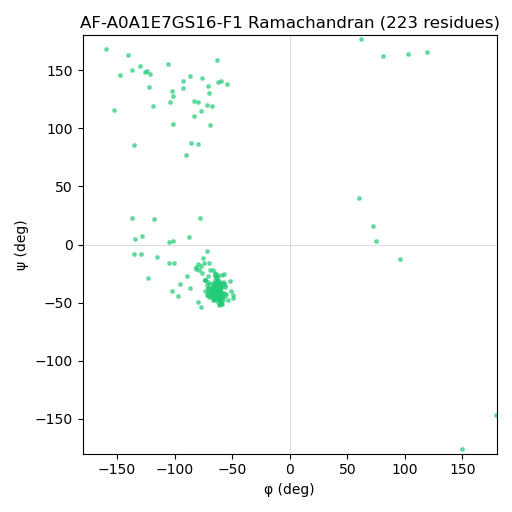 -14.679 -3.005 11.342 1.00 92.00 95 TYR A N 1
ATOM 748 C CA . TYR A 1 95 ? -15.828 -3.793 11.773 1.00 92.00 95 TYR A CA 1
ATOM 749 C C . TYR A 1 95 ? -15.453 -4.744 12.914 1.00 92.00 95 TYR A C 1
ATOM 751 O O . TYR A 1 95 ? -16.098 -4.742 13.963 1.00 92.00 95 TYR A O 1
ATOM 759 N N . ARG A 1 96 ? -14.364 -5.506 12.755 1.00 93.62 96 ARG A N 1
ATOM 760 C CA . ARG A 1 96 ? -13.896 -6.439 13.786 1.00 93.62 96 ARG A CA 1
ATOM 761 C C . ARG A 1 96 ? -13.495 -5.713 15.073 1.00 93.62 96 ARG A C 1
ATOM 763 O O . ARG A 1 96 ? -13.909 -6.128 16.152 1.00 93.62 96 ARG A O 1
ATOM 770 N N . ALA A 1 97 ? -12.778 -4.596 14.961 1.00 93.25 97 ALA A N 1
ATOM 771 C CA . ALA A 1 97 ? -12.413 -3.748 16.093 1.00 93.25 97 ALA A CA 1
ATOM 772 C C . ALA A 1 97 ? -13.649 -3.192 16.819 1.00 93.25 97 ALA A C 1
ATOM 774 O O . ALA A 1 97 ? -13.676 -3.159 18.048 1.00 93.25 97 ALA A O 1
ATOM 775 N N . SER A 1 98 ? -14.703 -2.817 16.085 1.00 90.69 98 SER A N 1
ATOM 776 C CA . SER A 1 98 ? -15.970 -2.384 16.681 1.00 90.69 98 SER A CA 1
ATOM 777 C C . SER A 1 98 ? -16.643 -3.490 17.494 1.00 90.69 98 SER A C 1
ATOM 779 O O . SER A 1 98 ? -17.254 -3.189 18.519 1.00 90.69 98 SER A O 1
ATOM 781 N N . GLU A 1 99 ? -16.592 -4.737 17.035 1.00 93.62 99 GLU A N 1
ATOM 782 C CA . GLU A 1 99 ? -17.191 -5.864 17.754 1.00 93.62 99 GLU A CA 1
ATOM 783 C C . GLU A 1 99 ? -16.391 -6.196 19.018 1.00 93.62 99 GLU A C 1
ATOM 785 O O . GLU A 1 99 ? -16.980 -6.356 20.088 1.00 93.62 99 GLU A O 1
ATOM 790 N N . ILE A 1 100 ? -15.056 -6.175 18.936 1.00 93.00 100 ILE A N 1
ATOM 791 C CA . ILE A 1 100 ? -14.171 -6.335 20.101 1.00 93.00 100 ILE A CA 1
ATOM 792 C C . ILE A 1 100 ? -14.412 -5.209 21.116 1.00 93.00 100 ILE A C 1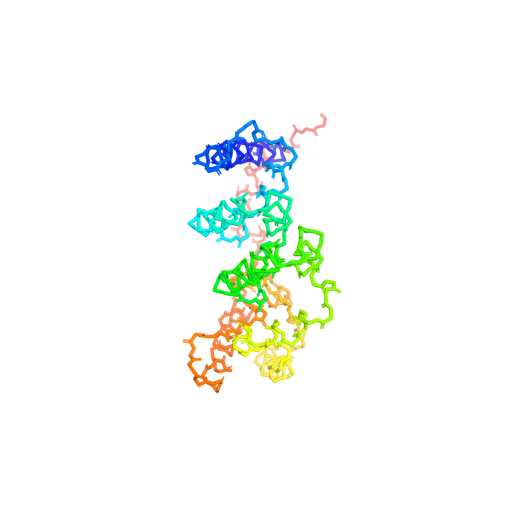
ATOM 794 O O . ILE A 1 100 ? -14.530 -5.478 22.310 1.00 93.00 100 ILE A O 1
ATOM 798 N N . ALA A 1 101 ? -14.562 -3.959 20.664 1.00 90.38 101 ALA A N 1
ATOM 799 C CA . ALA A 1 101 ? -14.803 -2.820 21.551 1.00 90.38 101 ALA A CA 1
ATOM 800 C C . ALA A 1 101 ? -16.097 -2.983 22.365 1.00 90.38 101 ALA A C 1
ATOM 802 O O . ALA A 1 101 ? -16.115 -2.672 23.555 1.00 90.38 101 ALA A O 1
ATOM 803 N N . LYS A 1 102 ? -17.164 -3.510 21.747 1.00 90.12 102 LYS A N 1
ATOM 804 C CA . LYS A 1 102 ? -18.447 -3.771 22.422 1.00 90.12 102 LYS A CA 1
ATOM 805 C C . LYS A 1 102 ? -18.394 -4.974 23.363 1.00 90.12 102 LYS A C 1
ATOM 807 O O . LYS A 1 102 ? -19.018 -4.935 24.419 1.00 90.12 102 LYS A O 1
ATOM 812 N N . ALA A 1 103 ? -17.718 -6.050 22.962 1.00 92.19 103 ALA A N 1
ATOM 813 C CA . ALA A 1 103 ? -17.735 -7.318 23.689 1.00 92.19 103 ALA A CA 1
ATOM 814 C C . ALA A 1 103 ? -16.680 -7.391 24.801 1.00 92.19 103 ALA A C 1
ATOM 8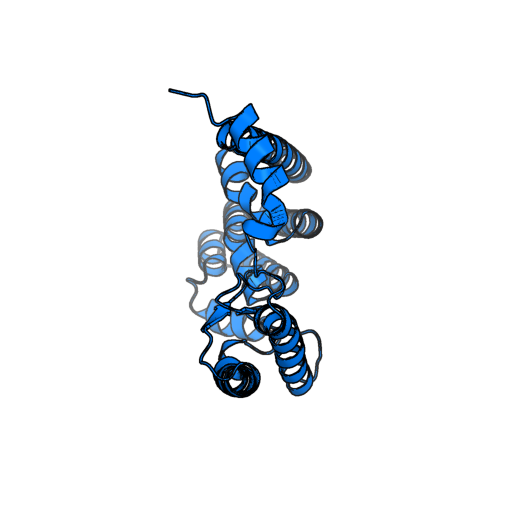16 O O . ALA A 1 103 ? -16.933 -7.955 25.864 1.00 92.19 103 ALA A O 1
ATOM 817 N N . GLU A 1 104 ? -15.496 -6.831 24.558 1.00 91.06 104 GLU A N 1
ATOM 818 C CA . GLU A 1 104 ? -14.307 -7.046 25.386 1.00 91.06 104 GLU A CA 1
ATOM 819 C C . GLU A 1 104 ? -13.618 -5.746 25.828 1.00 91.06 104 GLU A C 1
ATOM 821 O O . GLU A 1 104 ? -12.722 -5.786 26.672 1.00 91.06 104 GLU A O 1
ATOM 826 N N . GLY A 1 105 ? -14.056 -4.601 25.298 1.00 88.69 105 GLY A N 1
ATOM 827 C CA . GLY A 1 105 ? -13.610 -3.270 25.696 1.00 88.69 105 GLY A CA 1
ATOM 828 C C . GLY A 1 105 ? -12.617 -2.609 24.735 1.00 88.69 105 GLY A C 1
ATOM 829 O O . GLY A 1 105 ? -11.989 -3.234 23.880 1.00 88.69 105 GLY A O 1
ATOM 830 N N . GLU A 1 106 ? -12.470 -1.295 24.908 1.00 85.00 106 GLU A N 1
ATOM 831 C CA . GLU A 1 106 ? -11.675 -0.398 24.055 1.00 85.00 106 GLU A CA 1
ATOM 832 C C . GLU A 1 106 ? -10.172 -0.738 24.020 1.00 85.00 106 GLU A C 1
ATOM 834 O O . GLU A 1 106 ? -9.517 -0.575 22.990 1.00 85.00 106 GLU A O 1
ATOM 839 N N . GLU A 1 107 ? -9.610 -1.254 25.115 1.00 88.44 107 GLU A N 1
ATOM 840 C CA . GLU A 1 107 ? -8.187 -1.611 25.189 1.00 88.44 107 GLU A CA 1
ATOM 841 C C . GLU A 1 107 ? -7.842 -2.769 24.241 1.00 88.44 107 GLU A C 1
ATOM 843 O O . GLU A 1 107 ? -6.924 -2.655 23.428 1.00 88.44 107 GLU A O 1
ATOM 848 N N . LYS A 1 108 ? -8.646 -3.838 24.257 1.00 91.62 108 LYS A N 1
ATOM 849 C CA . LYS A 1 108 ? -8.468 -4.988 23.361 1.00 91.62 108 LYS A CA 1
ATOM 850 C C . LYS A 1 108 ? -8.684 -4.626 21.897 1.00 91.62 108 LYS A C 1
ATOM 852 O O . LYS A 1 108 ? -7.921 -5.071 21.045 1.00 91.62 108 LYS A O 1
ATOM 857 N N . ALA A 1 109 ? -9.679 -3.789 21.605 1.00 91.31 109 ALA A N 1
ATOM 858 C CA . ALA A 1 109 ? -9.919 -3.308 20.247 1.00 91.31 109 ALA A CA 1
ATOM 859 C C . ALA A 1 109 ? -8.732 -2.485 19.720 1.00 91.31 109 ALA A C 1
ATOM 861 O O . ALA A 1 109 ? -8.329 -2.636 18.569 1.00 91.31 109 ALA A O 1
ATOM 862 N N . THR A 1 110 ? -8.125 -1.666 20.582 1.00 89.31 110 THR A N 1
ATOM 863 C CA . THR A 1 110 ? -6.936 -0.873 20.241 1.00 89.31 110 THR A CA 1
ATOM 864 C C . THR A 1 110 ? -5.726 -1.764 19.952 1.00 89.31 110 THR A C 1
ATOM 866 O O . THR A 1 110 ? -5.068 -1.573 18.930 1.00 89.31 110 THR A O 1
ATOM 869 N N . SER A 1 111 ? -5.453 -2.772 20.789 1.00 92.56 111 SER A N 1
ATOM 870 C CA . SER A 1 111 ? -4.376 -3.741 20.526 1.00 92.56 111 SER A CA 1
ATOM 871 C C . SER A 1 111 ? -4.623 -4.577 19.269 1.00 92.56 111 SER A C 1
ATOM 873 O O . SER A 1 111 ? -3.679 -4.889 18.546 1.00 92.56 111 SER A O 1
ATOM 875 N N . PHE A 1 112 ? -5.881 -4.903 18.954 1.00 93.69 112 PHE A N 1
ATOM 876 C CA . PHE A 1 112 ? -6.223 -5.565 17.696 1.00 93.69 112 PHE A CA 1
ATOM 877 C C . PHE A 1 112 ? -5.872 -4.699 16.483 1.00 93.69 112 PHE A C 1
ATOM 879 O O . PHE A 1 112 ? -5.191 -5.177 15.585 1.00 93.69 112 PHE A O 1
ATOM 886 N N . VAL A 1 113 ? -6.266 -3.422 16.467 1.00 91.56 113 VAL A N 1
ATOM 887 C CA . VAL A 1 113 ? -5.968 -2.508 15.346 1.00 91.56 113 VAL A CA 1
ATOM 888 C C . VAL A 1 113 ? -4.463 -2.313 15.140 1.00 91.56 113 VAL A C 1
ATOM 890 O O . VAL A 1 113 ? -4.018 -2.230 14.000 1.00 91.56 113 VAL A O 1
ATOM 893 N N . ARG A 1 114 ? -3.671 -2.310 16.218 1.00 90.31 114 ARG A N 1
ATOM 894 C CA . ARG A 1 114 ? -2.197 -2.257 16.154 1.00 90.31 114 ARG A CA 1
ATOM 895 C C . ARG A 1 114 ? -1.539 -3.552 15.671 1.00 90.31 114 ARG A C 1
ATOM 897 O O . ARG A 1 114 ? -0.322 -3.606 15.530 1.00 90.31 114 ARG A O 1
ATOM 904 N N . GLY A 1 115 ? -2.313 -4.616 15.472 1.00 88.88 115 GLY A N 1
ATOM 905 C CA . GLY A 1 115 ? -1.795 -5.936 15.125 1.00 88.88 115 GLY A CA 1
ATOM 906 C C . GLY A 1 115 ? -1.083 -6.662 16.270 1.00 88.88 115 GLY A C 1
ATOM 907 O O . GLY A 1 115 ? -0.369 -7.629 16.025 1.00 88.88 115 GLY A O 1
ATOM 908 N N . GLU A 1 116 ? -1.268 -6.220 17.517 1.00 89.88 116 GLU A N 1
ATOM 909 C CA . GLU A 1 116 ? -0.676 -6.838 18.715 1.00 89.88 116 GLU A CA 1
ATOM 910 C C . GLU A 1 116 ? -1.483 -8.058 19.194 1.00 89.88 116 GLU A C 1
ATOM 912 O O . GLU A 1 116 ? -0.975 -8.900 19.937 1.00 89.88 116 GLU A O 1
ATOM 917 N N . ALA A 1 117 ? -2.756 -8.156 18.798 1.00 88.44 117 ALA A N 1
ATOM 918 C CA . ALA A 1 117 ? -3.620 -9.267 19.179 1.00 88.44 117 ALA A CA 1
ATOM 919 C C . ALA A 1 117 ? -3.200 -10.566 18.473 1.00 88.44 117 ALA A C 1
ATOM 921 O O . ALA A 1 117 ? -2.991 -10.586 17.263 1.00 88.44 117 ALA A O 1
ATOM 922 N N . SER A 1 118 ? -3.159 -11.683 19.207 1.00 85.12 118 SER A N 1
ATOM 923 C CA . SER A 1 118 ? -2.775 -12.987 18.643 1.00 85.12 118 SER A CA 1
ATOM 924 C C . SER A 1 118 ? -3.696 -13.448 17.509 1.00 85.12 118 SER A C 1
ATOM 926 O O . SER A 1 118 ? -3.241 -14.088 16.571 1.00 85.12 118 SER A O 1
ATOM 928 N N . GLU A 1 119 ? -4.983 -13.098 17.576 1.00 86.69 119 GLU A N 1
ATOM 929 C CA . GLU A 1 119 ? -5.971 -13.406 16.533 1.00 86.69 119 GLU A CA 1
ATOM 930 C C . GLU A 1 119 ? -5.846 -12.524 15.282 1.00 86.69 119 GLU A C 1
ATOM 932 O O . GLU A 1 119 ? -6.452 -12.823 14.253 1.00 86.69 119 GLU A O 1
ATOM 937 N N . TYR A 1 120 ? -5.058 -11.444 15.347 1.00 88.19 120 TYR A N 1
ATOM 938 C CA . TYR A 1 120 ? -4.918 -10.516 14.233 1.00 88.19 120 TYR A CA 1
ATOM 939 C C . TYR A 1 120 ? -4.233 -11.163 13.035 1.00 88.19 120 TYR A C 1
ATOM 941 O O . TYR A 1 120 ? -4.627 -10.884 11.915 1.00 88.19 120 TYR A O 1
ATOM 949 N N . ALA A 1 121 ? -3.243 -12.037 13.237 1.00 84.50 121 ALA A N 1
ATOM 950 C CA . ALA A 1 121 ? -2.509 -12.649 12.128 1.00 84.50 121 ALA A CA 1
ATOM 951 C C . ALA A 1 121 ? -3.429 -13.483 11.219 1.00 84.50 121 ALA A C 1
ATOM 953 O O . ALA A 1 121 ? -3.488 -13.238 10.014 1.00 84.50 121 ALA A O 1
ATOM 954 N N . ASP A 1 122 ? -4.198 -14.406 11.804 1.00 84.56 122 ASP A N 1
ATOM 955 C CA . ASP A 1 122 ? -5.136 -15.259 11.063 1.00 84.56 122 ASP A CA 1
ATOM 956 C C . ASP A 1 122 ? -6.251 -14.430 10.416 1.00 84.56 122 ASP A C 1
ATOM 958 O O . ASP A 1 122 ? -6.605 -14.634 9.251 1.00 84.56 122 ASP A O 1
ATOM 962 N N . PHE A 1 123 ? -6.771 -13.442 11.151 1.00 88.62 123 PHE A N 1
ATOM 963 C CA . PHE A 1 123 ? -7.749 -12.504 10.618 1.00 88.62 123 PHE A CA 1
ATOM 964 C C . PHE A 1 123 ? -7.185 -11.718 9.432 1.00 88.62 123 PHE A C 1
ATOM 966 O O . PHE A 1 123 ? -7.840 -11.622 8.396 1.00 88.62 123 PHE A O 1
ATOM 973 N N . PHE A 1 124 ? -5.972 -11.183 9.558 1.00 86.12 124 PHE A N 1
ATOM 974 C CA . PHE A 1 124 ? -5.346 -10.354 8.539 1.00 86.12 124 PHE A CA 1
ATOM 975 C C . PHE A 1 124 ? -5.143 -11.149 7.252 1.00 86.12 124 PHE A C 1
ATOM 977 O O . PHE A 1 124 ? -5.545 -10.683 6.192 1.00 86.12 124 PHE A O 1
ATOM 984 N N . VAL A 1 125 ? -4.657 -12.390 7.356 1.00 81.25 125 VAL A N 1
ATOM 985 C CA . VAL A 1 125 ? -4.551 -13.312 6.214 1.00 81.25 125 VAL A CA 1
ATOM 986 C C . VAL A 1 125 ? -5.910 -13.529 5.542 1.00 81.25 125 VAL A C 1
ATOM 988 O O . VAL A 1 125 ? -5.993 -13.507 4.317 1.00 81.25 125 VAL A O 1
ATOM 991 N N . SER A 1 126 ? -6.984 -13.688 6.323 1.00 81.25 126 SER A N 1
ATOM 992 C CA . SER A 1 126 ? -8.332 -13.915 5.780 1.00 81.25 126 SER A CA 1
ATOM 993 C C . SER A 1 126 ? -8.915 -12.719 5.019 1.00 81.25 126 SER A C 1
ATOM 995 O O . SER A 1 126 ? -9.820 -12.900 4.207 1.00 81.25 126 SER A O 1
ATOM 997 N N . ILE A 1 127 ? -8.420 -11.503 5.271 1.00 83.31 127 ILE A N 1
ATOM 998 C CA . ILE A 1 127 ? -8.902 -10.277 4.615 1.00 83.31 127 ILE A CA 1
ATOM 999 C C . ILE A 1 127 ? -7.947 -9.749 3.540 1.00 83.31 127 ILE A C 1
ATOM 1001 O O . ILE A 1 127 ? -8.353 -8.918 2.725 1.00 83.31 127 ILE A O 1
ATOM 1005 N N . THR A 1 128 ? -6.694 -10.211 3.528 1.00 75.00 128 THR A N 1
ATOM 1006 C CA . THR A 1 128 ? -5.705 -9.889 2.498 1.00 75.00 128 THR A CA 1
ATOM 1007 C C . THR A 1 128 ? -5.850 -10.839 1.314 1.00 75.00 128 THR A C 1
ATOM 1009 O O . THR A 1 128 ? -5.177 -11.863 1.229 1.00 75.00 128 THR A O 1
ATOM 1012 N N . GLU A 1 129 ? -6.722 -10.485 0.375 1.00 72.94 129 GLU A N 1
ATOM 1013 C CA . GLU A 1 129 ? -6.814 -11.147 -0.929 1.00 72.94 129 GLU A CA 1
ATOM 1014 C C . GLU A 1 129 ? -5.833 -10.517 -1.928 1.00 72.94 129 GLU A C 1
ATOM 1016 O O . GLU A 1 129 ? -5.610 -9.304 -1.912 1.00 72.94 129 GLU A O 1
ATOM 1021 N N . GLY A 1 130 ? -5.259 -11.337 -2.813 1.00 83.19 130 GLY A N 1
ATOM 1022 C CA . GLY A 1 130 ? -4.366 -10.897 -3.888 1.00 83.19 130 GLY A CA 1
ATOM 1023 C C . GLY A 1 130 ? -2.953 -11.477 -3.820 1.00 83.19 130 GLY A C 1
ATOM 1024 O O . GLY A 1 130 ? -2.515 -12.012 -2.800 1.00 83.19 130 GLY A O 1
ATOM 1025 N N . LEU A 1 131 ? -2.226 -11.342 -4.925 1.00 89.06 131 LEU A N 1
ATOM 1026 C CA . LEU A 1 131 ? -0.864 -11.831 -5.099 1.00 89.06 131 LEU A CA 1
ATOM 1027 C C . LEU A 1 131 ? 0.148 -10.838 -4.525 1.00 89.06 131 LEU A C 1
ATOM 1029 O O . LEU A 1 131 ? 0.179 -9.682 -4.936 1.00 89.06 131 LEU A O 1
ATOM 1033 N N . GLU A 1 132 ? 0.984 -11.300 -3.598 1.00 89.56 132 GLU A N 1
ATOM 1034 C CA . GLU A 1 132 ? 2.066 -10.503 -3.010 1.00 89.56 132 GLU A CA 1
ATOM 1035 C C . GLU A 1 132 ? 3.254 -10.362 -3.956 1.00 89.56 132 GLU A C 1
ATOM 1037 O O . GLU A 1 132 ? 3.676 -11.333 -4.595 1.00 89.56 132 GLU A O 1
ATOM 1042 N N . LEU A 1 133 ? 3.871 -9.182 -3.936 1.00 92.44 133 LEU A N 1
ATOM 1043 C CA . LEU A 1 133 ? 5.108 -8.910 -4.654 1.00 92.44 133 LEU A CA 1
ATOM 1044 C C . LEU A 1 133 ? 6.207 -9.902 -4.264 1.00 92.44 133 LEU A C 1
ATOM 1046 O O . LEU A 1 133 ? 6.881 -10.422 -5.145 1.00 92.44 133 LEU A O 1
ATOM 1050 N N . GLU A 1 134 ? 6.358 -10.230 -2.977 1.00 91.56 134 GLU A N 1
ATOM 1051 C CA . GLU A 1 134 ? 7.383 -11.175 -2.503 1.00 91.56 134 GLU A CA 1
ATOM 1052 C C . GLU A 1 134 ? 7.298 -12.550 -3.176 1.00 91.56 134 GLU A C 1
ATOM 1054 O O . GLU A 1 134 ? 8.326 -13.161 -3.473 1.00 91.56 134 GLU A O 1
ATOM 1059 N N . ARG A 1 135 ? 6.085 -13.020 -3.497 1.00 93.19 135 ARG A N 1
ATOM 1060 C CA . ARG A 1 135 ? 5.881 -14.318 -4.157 1.00 93.19 135 ARG A CA 1
ATOM 1061 C C . ARG A 1 135 ? 6.376 -14.318 -5.604 1.00 93.19 135 ARG A C 1
ATOM 1063 O O . ARG A 1 135 ? 6.873 -15.338 -6.076 1.00 93.19 135 ARG A O 1
ATOM 1070 N N . VAL A 1 136 ? 6.266 -13.189 -6.308 1.00 95.31 136 VAL A N 1
ATOM 1071 C CA . VAL A 1 136 ? 6.674 -13.059 -7.722 1.00 95.31 136 VAL A CA 1
ATOM 1072 C C . VAL A 1 136 ? 8.034 -12.393 -7.916 1.00 95.31 136 VAL A C 1
ATOM 1074 O O . VAL A 1 136 ? 8.630 -12.529 -8.986 1.00 95.31 136 VAL A O 1
ATOM 1077 N N . ARG A 1 137 ? 8.563 -11.710 -6.896 1.00 96.94 137 ARG A N 1
ATOM 1078 C CA . ARG A 1 137 ? 9.815 -10.941 -6.928 1.00 96.94 137 ARG A CA 1
ATOM 1079 C C . ARG A 1 137 ? 10.986 -11.740 -7.516 1.00 96.94 137 ARG A C 1
ATOM 1081 O O . ARG A 1 137 ? 11.655 -11.196 -8.395 1.00 96.94 137 ARG A O 1
ATOM 1088 N N . PRO A 1 138 ? 11.236 -13.016 -7.150 1.00 96.81 138 PRO A N 1
ATOM 1089 C CA . PRO A 1 138 ? 12.326 -13.786 -7.752 1.00 96.81 138 PRO A CA 1
ATOM 1090 C C . PRO A 1 138 ? 12.171 -13.982 -9.266 1.00 96.81 138 PRO A C 1
ATOM 1092 O O . PRO A 1 138 ? 13.161 -13.930 -9.997 1.00 96.81 138 PRO A O 1
ATOM 1095 N N . VAL A 1 139 ? 10.938 -14.179 -9.744 1.00 96.75 139 VAL A N 1
ATOM 1096 C CA . VAL A 1 139 ? 10.625 -14.348 -11.172 1.00 96.75 139 VAL A CA 1
ATOM 1097 C C . VAL A 1 139 ? 10.782 -13.023 -11.912 1.00 96.75 139 VAL A C 1
ATOM 1099 O O . VAL A 1 139 ? 11.388 -12.994 -12.982 1.00 96.75 139 VAL A O 1
ATOM 1102 N N . LEU A 1 140 ? 10.289 -11.924 -11.334 1.00 97.69 140 LEU A N 1
ATOM 1103 C CA . LEU A 1 140 ? 10.428 -10.584 -11.909 1.00 97.69 140 LEU A CA 1
ATOM 1104 C C . LEU A 1 140 ? 11.892 -10.162 -12.019 1.00 97.69 140 LEU A C 1
ATOM 1106 O O . LEU A 1 140 ? 12.284 -9.639 -13.054 1.00 97.69 140 LEU A O 1
ATOM 1110 N N . LEU A 1 141 ? 12.717 -10.440 -11.006 1.00 97.12 141 LEU A N 1
ATOM 1111 C CA . LEU A 1 141 ? 14.149 -10.138 -11.053 1.00 97.12 141 LEU A CA 1
ATOM 1112 C C . LEU A 1 141 ? 14.859 -10.877 -12.194 1.00 97.12 141 LEU A C 1
ATOM 1114 O O . LEU A 1 141 ? 15.679 -10.276 -12.882 1.00 97.12 141 LEU A O 1
ATOM 1118 N N . HIS A 1 142 ? 14.536 -12.153 -12.428 1.00 97.19 142 HIS A N 1
ATOM 1119 C CA . HIS A 1 142 ? 15.088 -12.896 -13.567 1.00 97.19 142 HIS A CA 1
ATOM 1120 C C . HIS A 1 142 ? 14.608 -12.328 -14.904 1.00 97.19 142 HIS A C 1
ATOM 1122 O O . HIS A 1 142 ? 15.409 -12.157 -15.819 1.00 97.19 142 HIS A O 1
ATOM 1128 N N . TYR A 1 143 ? 13.312 -12.032 -15.005 1.00 97.19 143 TYR A N 1
ATOM 1129 C CA . TYR A 1 143 ? 12.698 -11.456 -16.197 1.00 97.19 143 TYR A CA 1
ATOM 1130 C C . TYR A 1 143 ? 13.317 -10.098 -16.560 1.00 97.19 143 TYR A C 1
ATOM 1132 O O . TYR A 1 143 ? 13.797 -9.928 -17.674 1.00 97.19 143 TYR A O 1
ATOM 1140 N N . LEU A 1 144 ? 13.398 -9.173 -15.603 1.00 96.56 144 LEU A N 1
ATOM 1141 C CA . LEU A 1 144 ? 13.976 -7.842 -15.796 1.00 96.56 144 LEU A CA 1
ATOM 1142 C C . LEU A 1 144 ? 15.474 -7.893 -16.086 1.00 96.56 144 LEU A C 1
ATOM 1144 O O . LEU A 1 144 ? 15.945 -7.179 -16.960 1.00 96.56 144 LEU A O 1
ATOM 1148 N N . ASN A 1 145 ? 16.225 -8.768 -15.412 1.00 94.94 145 ASN A N 1
ATOM 1149 C CA . ASN A 1 145 ? 17.647 -8.947 -15.706 1.00 94.94 145 ASN A CA 1
ATOM 1150 C C . ASN A 1 145 ? 17.878 -9.462 -17.137 1.00 94.94 145 ASN A C 1
ATOM 1152 O O . ASN A 1 145 ? 18.904 -9.154 -17.736 1.00 94.94 145 ASN A O 1
ATOM 1156 N N . ALA A 1 146 ? 16.944 -10.243 -17.688 1.00 95.69 146 ALA A N 1
ATOM 1157 C CA . ALA A 1 146 ? 17.006 -10.682 -19.079 1.00 95.69 146 ALA A CA 1
ATOM 1158 C C . ALA A 1 146 ? 16.682 -9.558 -20.080 1.00 95.69 146 ALA A C 1
ATOM 1160 O O . ALA A 1 146 ? 17.232 -9.583 -21.177 1.00 95.69 146 ALA A O 1
ATOM 1161 N N . LEU A 1 147 ? 15.827 -8.596 -19.712 1.00 94.38 147 LEU A N 1
ATOM 1162 C CA . LEU A 1 147 ? 15.499 -7.429 -20.543 1.00 94.38 147 LEU A CA 1
ATOM 1163 C C . LEU A 1 147 ? 16.614 -6.374 -20.510 1.00 94.38 147 LEU A C 1
ATOM 1165 O O . LEU A 1 147 ? 17.174 -6.037 -21.546 1.00 94.38 147 LEU A O 1
ATOM 1169 N N . LEU A 1 148 ? 17.012 -5.947 -19.310 1.00 92.12 148 LEU A N 1
ATOM 1170 C CA . LEU A 1 148 ? 17.995 -4.880 -19.095 1.00 92.12 148 LEU A CA 1
ATOM 1171 C C . LEU A 1 148 ? 19.445 -5.319 -19.339 1.00 92.12 148 LEU A C 1
ATOM 1173 O O . LEU A 1 148 ? 20.329 -4.494 -19.561 1.00 92.12 148 LEU A O 1
ATOM 1177 N N . GLY A 1 149 ? 19.732 -6.618 -19.211 1.00 93.25 149 GLY A N 1
ATOM 1178 C CA . GLY A 1 149 ? 21.095 -7.157 -19.257 1.00 93.25 149 GLY A CA 1
ATOM 1179 C C . GLY A 1 149 ? 21.925 -6.910 -17.989 1.00 93.25 149 GLY A C 1
ATOM 1180 O O . GLY A 1 149 ? 23.090 -7.306 -17.932 1.00 93.25 149 GLY A O 1
ATOM 1181 N N . TYR A 1 150 ? 21.344 -6.294 -16.957 1.00 92.31 150 TYR A N 1
ATOM 1182 C CA . TYR A 1 150 ? 21.956 -6.105 -15.644 1.00 92.31 150 TYR A CA 1
ATOM 1183 C C . TYR A 1 150 ? 20.940 -6.306 -14.518 1.00 92.31 150 TYR A C 1
ATOM 1185 O O . TYR A 1 150 ? 19.723 -6.288 -14.715 1.00 92.31 150 TYR A O 1
ATOM 1193 N N . ARG A 1 151 ? 21.457 -6.501 -13.302 1.00 93.06 151 ARG A N 1
ATOM 1194 C CA . ARG A 1 151 ? 20.626 -6.760 -12.129 1.00 93.06 151 ARG A CA 1
ATOM 1195 C C . ARG A 1 151 ? 20.048 -5.455 -11.596 1.00 93.06 151 ARG A C 1
ATOM 1197 O O . ARG A 1 151 ? 20.804 -4.571 -11.208 1.00 93.06 151 ARG A O 1
ATOM 1204 N N . ILE A 1 152 ? 18.725 -5.389 -11.514 1.00 94.31 152 ILE A N 1
ATOM 1205 C CA . ILE A 1 152 ? 17.991 -4.267 -10.930 1.00 94.31 152 ILE A CA 1
ATOM 1206 C C . ILE A 1 152 ? 17.425 -4.617 -9.550 1.00 94.31 152 ILE A C 1
ATOM 1208 O O . ILE A 1 152 ? 17.209 -5.790 -9.233 1.00 94.31 152 ILE A O 1
ATOM 1212 N N . GLU A 1 153 ? 17.190 -3.601 -8.725 1.00 95.88 153 GLU A N 1
ATOM 1213 C CA . GLU A 1 153 ? 16.456 -3.728 -7.468 1.00 95.88 153 GLU A CA 1
ATOM 1214 C C . GLU A 1 153 ? 14.967 -3.431 -7.691 1.00 95.88 153 GLU A C 1
ATOM 1216 O O . GLU A 1 153 ? 14.598 -2.449 -8.337 1.00 95.88 153 GLU A O 1
ATOM 1221 N N . ILE A 1 154 ? 14.113 -4.287 -7.127 1.00 97.19 154 ILE A N 1
ATOM 1222 C CA . ILE A 1 154 ? 12.673 -4.043 -7.028 1.00 97.19 154 ILE A CA 1
ATOM 1223 C C . ILE A 1 154 ? 12.385 -3.603 -5.596 1.00 97.19 154 ILE A C 1
ATOM 1225 O O . ILE A 1 154 ? 12.806 -4.273 -4.654 1.00 97.19 154 ILE A O 1
ATOM 1229 N N . VAL A 1 155 ? 11.631 -2.529 -5.413 1.00 95.19 155 VAL A N 1
ATOM 1230 C CA . VAL A 1 155 ? 11.221 -2.023 -4.098 1.00 95.19 155 VAL A CA 1
ATOM 1231 C C . VAL A 1 155 ? 9.697 -2.003 -4.027 1.00 95.19 155 VAL A C 1
ATOM 1233 O O . VAL A 1 155 ? 9.019 -1.817 -5.034 1.00 95.19 155 VAL A O 1
ATOM 1236 N N . GLU A 1 156 ? 9.136 -2.237 -2.845 1.00 91.00 156 GLU A N 1
ATOM 1237 C CA . GLU A 1 156 ? 7.694 -2.092 -2.655 1.00 91.00 156 GLU A CA 1
ATOM 1238 C C . GLU A 1 156 ? 7.289 -0.609 -2.716 1.00 91.00 156 GLU A C 1
ATOM 1240 O O . GLU A 1 156 ? 7.882 0.248 -2.058 1.00 91.00 156 GLU A O 1
ATOM 1245 N N . ALA A 1 157 ? 6.275 -0.308 -3.523 1.00 84.19 157 ALA A N 1
ATOM 1246 C CA . ALA A 1 157 ? 5.676 1.009 -3.661 1.00 84.19 157 ALA A CA 1
ATOM 1247 C C . ALA A 1 157 ? 4.478 1.154 -2.717 1.00 84.19 157 ALA A C 1
ATOM 1249 O O . ALA A 1 157 ? 3.632 0.268 -2.630 1.00 84.19 157 ALA A O 1
ATOM 1250 N N . GLN A 1 158 ? 4.326 2.332 -2.106 1.00 69.56 158 GLN A N 1
ATOM 1251 C CA . GLN A 1 158 ? 3.120 2.706 -1.347 1.00 69.56 158 GLN A CA 1
ATOM 1252 C C . GLN A 1 158 ? 1.946 3.132 -2.260 1.00 69.56 158 GLN A C 1
ATOM 1254 O O . GLN A 1 158 ? 1.084 3.897 -1.838 1.00 69.56 158 GLN A O 1
ATOM 1259 N N . GLY A 1 159 ? 1.937 2.705 -3.526 1.00 70.44 159 GLY A N 1
ATOM 1260 C CA . GLY A 1 159 ? 0.999 3.169 -4.547 1.00 70.44 159 GLY A CA 1
ATOM 1261 C C . GLY A 1 159 ? 1.250 2.520 -5.908 1.00 70.44 159 GLY A C 1
ATOM 1262 O O . GLY A 1 159 ? 1.648 1.361 -5.981 1.00 70.44 159 GLY A O 1
ATOM 1263 N N . ALA A 1 160 ? 1.007 3.270 -6.986 1.00 77.12 160 ALA A N 1
ATOM 1264 C CA . ALA A 1 160 ? 1.206 2.793 -8.354 1.00 77.12 160 ALA A CA 1
ATOM 1265 C C . ALA A 1 160 ? 2.679 2.462 -8.661 1.00 77.12 160 ALA A C 1
ATOM 1267 O O . ALA A 1 160 ? 3.594 2.975 -8.010 1.00 77.12 160 ALA A O 1
ATOM 1268 N N . ALA A 1 161 ? 2.888 1.627 -9.682 1.00 88.62 161 ALA A N 1
ATOM 1269 C CA . ALA A 1 161 ? 4.220 1.332 -10.193 1.00 88.62 161 ALA A CA 1
ATOM 1270 C C . ALA A 1 161 ? 4.927 2.610 -10.680 1.00 88.62 161 ALA A C 1
ATOM 1272 O O . ALA A 1 161 ? 4.291 3.501 -11.245 1.00 88.62 161 ALA A O 1
ATOM 1273 N N . THR A 1 162 ? 6.229 2.710 -10.413 1.00 91.19 162 THR A N 1
ATOM 1274 C CA . THR A 1 162 ? 7.076 3.848 -10.802 1.00 91.19 162 THR A CA 1
ATOM 1275 C C . THR A 1 162 ? 8.550 3.432 -10.812 1.00 91.19 162 THR A C 1
ATOM 1277 O O . THR A 1 162 ? 8.915 2.402 -10.248 1.00 91.19 162 THR A O 1
ATOM 1280 N N . THR A 1 163 ? 9.428 4.263 -11.367 1.00 91.75 163 THR A N 1
ATOM 1281 C CA . THR A 1 163 ? 10.890 4.130 -11.267 1.00 91.75 163 THR A CA 1
ATOM 1282 C C . THR A 1 163 ? 11.542 5.449 -10.838 1.00 91.75 163 THR A C 1
ATOM 1284 O O . THR A 1 163 ? 10.978 6.524 -11.056 1.00 91.75 163 THR A O 1
ATOM 1287 N N . ASP A 1 164 ? 12.713 5.378 -10.200 1.00 87.81 164 ASP A N 1
ATOM 1288 C CA . ASP A 1 164 ? 13.564 6.543 -9.896 1.00 87.81 164 ASP A CA 1
ATOM 1289 C C . ASP A 1 164 ? 14.752 6.698 -10.863 1.00 87.81 164 ASP A C 1
ATOM 1291 O O . ASP A 1 164 ? 15.558 7.613 -10.696 1.00 87.81 164 ASP A O 1
ATOM 1295 N N . GLY A 1 165 ? 14.845 5.832 -11.876 1.00 87.12 165 GLY A N 1
ATOM 1296 C CA . GLY A 1 165 ? 15.975 5.770 -12.805 1.00 87.12 165 GLY A CA 1
ATOM 1297 C C . GLY A 1 165 ? 17.039 4.733 -12.427 1.00 87.12 165 GLY A C 1
ATOM 1298 O O . GLY A 1 165 ? 17.870 4.397 -13.264 1.00 87.12 165 GLY A O 1
ATOM 1299 N N . GLU A 1 166 ? 17.004 4.180 -11.212 1.00 87.75 166 GLU A N 1
ATOM 1300 C CA . GLU A 1 166 ? 17.935 3.135 -10.753 1.00 87.75 166 GLU A CA 1
ATOM 1301 C C . GLU A 1 166 ? 17.205 1.865 -10.293 1.00 87.75 166 GLU A C 1
ATOM 1303 O O . GLU A 1 166 ? 17.745 0.758 -10.380 1.00 87.75 166 GLU A O 1
ATOM 1308 N N . ARG A 1 167 ? 15.972 2.011 -9.801 1.00 94.19 167 ARG A N 1
ATOM 1309 C CA . ARG A 1 167 ? 15.171 0.956 -9.172 1.00 94.19 167 ARG A CA 1
ATOM 1310 C C . ARG A 1 167 ? 13.733 1.007 -9.660 1.00 94.19 167 ARG A C 1
ATOM 1312 O O . ARG A 1 167 ? 13.196 2.078 -9.935 1.00 94.19 167 ARG A O 1
ATOM 1319 N N . ILE A 1 168 ? 13.085 -0.154 -9.690 1.00 95.50 168 ILE A N 1
ATOM 1320 C CA . ILE A 1 168 ? 11.665 -0.270 -10.035 1.00 95.50 168 ILE A CA 1
ATOM 1321 C C . ILE A 1 168 ? 10.852 -0.439 -8.751 1.00 95.50 168 ILE A C 1
ATOM 1323 O O . ILE A 1 168 ? 11.119 -1.325 -7.942 1.00 95.50 168 ILE A O 1
ATOM 1327 N N . PHE A 1 169 ? 9.832 0.391 -8.575 1.00 94.81 169 PHE A N 1
ATOM 1328 C CA . PHE A 1 169 ? 8.910 0.349 -7.448 1.00 94.81 169 PHE A CA 1
ATOM 1329 C C . PHE A 1 169 ? 7.592 -0.274 -7.911 1.00 94.81 169 PHE A C 1
ATOM 1331 O O . PHE A 1 169 ? 6.973 0.227 -8.848 1.00 94.81 169 PHE A O 1
ATOM 1338 N N . LEU A 1 170 ? 7.155 -1.360 -7.269 1.00 94.75 170 LEU A N 1
ATOM 1339 C CA . LEU A 1 170 ? 5.919 -2.079 -7.610 1.00 94.75 170 LEU A CA 1
ATOM 1340 C C . LEU A 1 170 ? 4.985 -2.183 -6.398 1.00 94.75 170 LEU A C 1
ATOM 1342 O O . LEU A 1 170 ? 5.486 -2.290 -5.279 1.00 94.75 170 LEU A O 1
ATOM 1346 N N . PRO A 1 171 ? 3.652 -2.216 -6.587 1.00 90.12 171 PRO A N 1
ATOM 1347 C CA . PRO A 1 171 ? 2.710 -2.416 -5.487 1.00 90.12 171 PRO A CA 1
ATOM 1348 C C . PRO A 1 171 ? 3.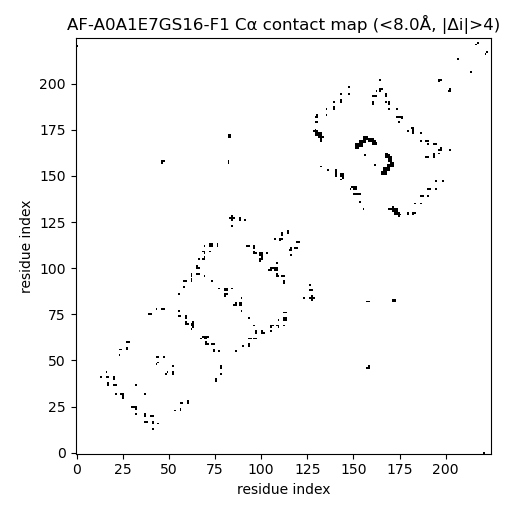022 -3.687 -4.688 1.00 90.12 171 PRO A C 1
ATOM 1350 O O . PRO A 1 171 ? 3.296 -4.737 -5.275 1.00 90.12 171 PRO A O 1
ATOM 1353 N N . GLY A 1 172 ? 2.926 -3.623 -3.358 1.00 87.00 172 GLY A N 1
ATOM 1354 C CA . GLY A 1 172 ? 3.171 -4.776 -2.480 1.00 87.00 172 GLY A CA 1
ATOM 1355 C C . GLY A 1 172 ? 2.208 -5.943 -2.699 1.00 87.00 172 GLY A C 1
ATOM 1356 O O . GLY A 1 172 ? 2.572 -7.099 -2.478 1.00 87.00 172 GLY A O 1
ATOM 1357 N N . ARG A 1 173 ? 1.000 -5.655 -3.199 1.00 86.88 173 ARG A N 1
ATOM 1358 C CA . ARG A 1 173 ? -0.024 -6.647 -3.533 1.00 86.88 173 ARG A CA 1
ATOM 1359 C C . ARG A 1 173 ? -0.874 -6.194 -4.721 1.00 86.88 173 ARG A C 1
ATOM 1361 O O . ARG A 1 173 ? -1.176 -5.010 -4.840 1.00 86.88 173 ARG A O 1
ATOM 1368 N N . ILE A 1 174 ? -1.297 -7.149 -5.548 1.00 86.44 174 ILE A N 1
ATOM 1369 C CA . ILE A 1 174 ? -2.235 -6.974 -6.671 1.00 86.44 174 ILE A CA 1
ATOM 1370 C C . ILE A 1 174 ? -3.435 -7.902 -6.476 1.00 86.44 174 ILE A C 1
ATOM 1372 O O . ILE A 1 174 ? -3.257 -9.083 -6.174 1.00 86.44 174 ILE A O 1
ATOM 1376 N N . LYS A 1 175 ? -4.649 -7.394 -6.693 1.00 87.06 175 LYS A N 1
ATOM 1377 C CA . LYS A 1 175 ? -5.907 -8.165 -6.650 1.00 87.06 175 LYS A CA 1
ATOM 1378 C C . LYS A 1 175 ? -6.875 -7.830 -7.791 1.00 87.06 175 LYS A C 1
ATOM 1380 O O . LYS A 1 175 ? -8.080 -8.020 -7.675 1.00 87.06 175 LYS A O 1
ATOM 1385 N N . GLU A 1 176 ? -6.350 -7.295 -8.883 1.00 83.31 176 GLU A N 1
ATOM 1386 C CA . GLU A 1 176 ? -7.096 -6.790 -10.034 1.00 83.31 176 GLU A CA 1
ATOM 1387 C C . GLU A 1 176 ? -7.867 -7.894 -10.769 1.00 83.31 176 GLU A C 1
ATOM 1389 O O . GLU A 1 176 ? -8.878 -7.618 -11.415 1.00 83.31 176 GLU A O 1
ATOM 1394 N N . PHE A 1 177 ? -7.413 -9.143 -10.653 1.00 87.56 177 PHE A N 1
ATOM 1395 C CA . PHE A 1 177 ? -8.063 -10.326 -11.202 1.00 87.56 177 PHE A CA 1
ATOM 1396 C C . PHE A 1 177 ? -8.312 -11.383 -10.120 1.00 87.56 177 PHE A C 1
ATOM 1398 O O . PHE A 1 177 ? -7.506 -11.548 -9.207 1.00 87.56 177 PHE A O 1
ATOM 1405 N N . GLU A 1 178 ? -9.395 -12.152 -10.265 1.00 81.50 178 GLU A N 1
ATOM 1406 C CA . GLU A 1 178 ? -9.675 -13.323 -9.415 1.00 81.50 178 GLU A CA 1
ATOM 1407 C C . GLU A 1 178 ? -8.614 -14.421 -9.601 1.00 81.50 178 GLU A C 1
ATOM 1409 O O . GLU A 1 178 ? -8.189 -15.077 -8.653 1.00 81.50 178 GLU A O 1
ATOM 1414 N N . GLU A 1 179 ? -8.160 -14.606 -10.843 1.00 86.56 179 GLU A N 1
ATOM 1415 C CA . GLU A 1 179 ? -7.110 -15.557 -11.197 1.00 86.56 179 GLU A CA 1
ATOM 1416 C C . GLU A 1 179 ? -5.734 -15.002 -10.804 1.00 86.56 179 GLU A C 1
ATOM 1418 O O . GLU A 1 179 ? -5.239 -14.036 -11.394 1.00 86.56 179 GLU A O 1
ATOM 1423 N N . GLU A 1 180 ? -5.073 -15.659 -9.851 1.00 88.12 180 GLU A N 1
ATOM 1424 C CA . GLU A 1 180 ? -3.739 -15.271 -9.381 1.00 88.12 180 GLU A CA 1
ATOM 1425 C C . GLU A 1 180 ? -2.704 -15.198 -10.522 1.00 88.12 180 GLU A C 1
ATOM 1427 O O . GLU A 1 180 ? -1.885 -14.277 -10.565 1.00 88.12 180 GLU A O 1
ATOM 1432 N N . ASP A 1 181 ? -2.794 -16.097 -11.506 1.00 91.81 181 ASP A N 1
ATOM 1433 C CA . ASP A 1 181 ? -1.919 -16.108 -12.684 1.00 91.81 181 ASP A CA 1
ATOM 1434 C C . ASP A 1 181 ? -2.022 -14.812 -13.503 1.00 91.81 181 ASP A C 1
ATOM 1436 O O . ASP A 1 181 ? -1.015 -14.305 -14.008 1.00 91.81 181 ASP A O 1
ATOM 1440 N N . ARG A 1 182 ? -3.216 -14.211 -13.596 1.00 94.75 182 ARG A N 1
ATOM 1441 C CA . ARG A 1 182 ? -3.396 -12.922 -14.280 1.00 94.75 182 ARG A CA 1
ATOM 1442 C C . ARG A 1 182 ? -2.800 -11.769 -13.486 1.00 94.75 182 ARG A C 1
ATOM 1444 O O . ARG A 1 182 ? -2.219 -10.869 -14.088 1.00 94.75 182 ARG A O 1
ATOM 1451 N N . ASN A 1 183 ? -2.864 -11.817 -12.156 1.00 92.56 183 ASN A N 1
ATOM 1452 C CA . ASN A 1 183 ? -2.168 -10.850 -11.302 1.00 92.56 183 ASN A CA 1
ATOM 1453 C C . ASN A 1 183 ? -0.641 -10.975 -11.450 1.00 92.56 183 ASN A C 1
ATOM 1455 O O . ASN A 1 183 ? 0.062 -9.966 -11.491 1.00 92.56 183 ASN A O 1
ATOM 1459 N N . SER A 1 184 ? -0.117 -12.194 -11.628 1.00 95.50 184 SER A N 1
ATOM 1460 C CA . SER A 1 184 ? 1.304 -12.420 -11.940 1.00 95.50 184 SER A CA 1
ATOM 1461 C C . SER A 1 184 ? 1.701 -11.807 -13.290 1.00 95.50 184 SER A C 1
ATOM 1463 O O . SER A 1 184 ? 2.755 -11.177 -13.416 1.00 95.50 184 SER A O 1
ATOM 1465 N N . ILE A 1 185 ? 0.836 -11.932 -14.303 1.00 96.88 185 ILE A N 1
ATOM 1466 C CA . ILE A 1 185 ? 1.025 -11.275 -15.604 1.00 96.88 185 ILE A CA 1
ATOM 1467 C C . ILE A 1 185 ? 0.982 -9.750 -15.453 1.00 96.88 185 ILE A C 1
ATOM 1469 O O . ILE A 1 185 ? 1.834 -9.067 -16.017 1.00 96.88 185 ILE A O 1
ATOM 1473 N N . LEU A 1 186 ? 0.049 -9.207 -14.668 1.00 95.56 186 LEU A N 1
ATOM 1474 C CA . LEU A 1 186 ? -0.055 -7.766 -14.438 1.00 95.56 186 LEU A CA 1
ATOM 1475 C C . LEU A 1 186 ? 1.210 -7.193 -13.782 1.00 95.56 186 LEU A C 1
ATOM 1477 O O . LEU A 1 186 ? 1.695 -6.146 -14.212 1.00 95.56 186 LEU A O 1
ATOM 1481 N N . TYR A 1 187 ? 1.809 -7.910 -12.828 1.00 96.88 187 TYR A N 1
ATOM 1482 C CA . TYR A 1 187 ? 3.122 -7.550 -12.284 1.00 96.88 187 TYR A CA 1
ATOM 1483 C C . TYR A 1 187 ? 4.193 -7.435 -13.374 1.00 96.88 187 TYR A C 1
ATOM 1485 O O . TYR A 1 187 ? 4.956 -6.470 -13.377 1.00 96.88 187 TYR A O 1
ATOM 1493 N N . LYS A 1 188 ? 4.244 -8.379 -14.323 1.00 97.56 188 LYS A N 1
ATOM 1494 C CA . LYS A 1 188 ? 5.186 -8.310 -15.453 1.00 97.56 188 LYS A CA 1
ATOM 1495 C C . LYS A 1 188 ? 4.902 -7.122 -16.362 1.00 97.56 188 LYS A C 1
ATOM 1497 O O . LYS A 1 188 ? 5.849 -6.475 -16.798 1.00 97.56 188 LYS A O 1
ATOM 1502 N N . VAL A 1 189 ? 3.633 -6.826 -16.642 1.00 97.62 189 VAL A N 1
ATOM 1503 C CA . VAL A 1 189 ? 3.242 -5.671 -17.467 1.00 97.62 189 VAL A CA 1
ATOM 1504 C C . VAL A 1 189 ? 3.731 -4.373 -16.831 1.00 97.62 189 VAL A C 1
ATOM 1506 O O . VAL A 1 189 ? 4.419 -3.603 -17.494 1.00 97.62 189 VAL A O 1
ATOM 1509 N N . MET A 1 190 ? 3.451 -4.163 -15.541 1.00 95.56 190 MET A N 1
ATOM 1510 C CA . MET A 1 190 ? 3.923 -2.978 -14.818 1.00 95.56 190 MET A CA 1
ATOM 1511 C C . MET A 1 190 ? 5.449 -2.913 -14.753 1.00 95.56 190 MET A C 1
ATOM 1513 O O . MET A 1 190 ? 6.030 -1.875 -15.041 1.00 95.56 190 MET A O 1
ATOM 1517 N N . ALA A 1 191 ? 6.109 -4.032 -14.447 1.00 96.69 191 ALA A N 1
ATOM 1518 C CA . ALA A 1 191 ? 7.565 -4.092 -14.409 1.00 96.69 191 ALA A CA 1
ATOM 1519 C C . ALA A 1 191 ? 8.194 -3.756 -15.771 1.00 96.69 191 ALA A C 1
ATOM 1521 O O . ALA A 1 191 ? 9.167 -3.019 -15.810 1.00 96.69 191 ALA A O 1
ATOM 1522 N N . THR A 1 192 ? 7.621 -4.247 -16.875 1.00 96.25 192 THR A N 1
ATOM 1523 C CA . THR A 1 192 ? 8.099 -3.955 -18.242 1.00 96.25 192 THR A CA 1
ATOM 1524 C C . THR A 1 192 ? 7.876 -2.490 -18.610 1.00 96.25 192 THR A C 1
ATOM 1526 O O . THR A 1 192 ? 8.713 -1.881 -19.262 1.00 96.25 192 THR A O 1
ATOM 1529 N N . HIS A 1 193 ? 6.754 -1.903 -18.185 1.00 94.50 193 HIS A N 1
ATOM 1530 C CA . HIS A 1 193 ? 6.489 -0.484 -18.405 1.00 94.50 193 HIS A CA 1
ATOM 1531 C C . HIS A 1 193 ? 7.550 0.399 -17.726 1.00 94.50 193 HIS A C 1
ATOM 1533 O O . HIS A 1 193 ? 8.116 1.284 -18.364 1.00 94.50 193 HIS A O 1
ATOM 1539 N N . GLU A 1 194 ? 7.870 0.119 -16.459 1.00 94.25 194 GLU A N 1
ATOM 1540 C CA . GLU A 1 194 ? 8.903 0.864 -15.727 1.00 94.25 194 GLU A CA 1
ATOM 1541 C C . GLU A 1 194 ? 10.321 0.562 -16.222 1.00 94.25 194 GLU A C 1
ATOM 1543 O O . GLU A 1 194 ? 11.183 1.439 -16.223 1.00 94.25 194 GLU A O 1
ATOM 1548 N N . GLU A 1 195 ? 10.567 -0.662 -16.676 1.00 95.00 195 GLU A N 1
ATOM 1549 C CA . GLU A 1 195 ? 11.828 -1.071 -17.288 1.00 95.00 195 GLU A CA 1
ATOM 1550 C C . GLU A 1 195 ? 12.095 -0.339 -18.606 1.00 95.00 195 GLU A C 1
ATOM 1552 O O . GLU A 1 195 ? 13.196 0.173 -18.790 1.00 95.00 195 GLU A O 1
ATOM 1557 N N . ALA A 1 196 ? 11.081 -0.153 -19.455 1.00 92.31 196 ALA A N 1
ATOM 1558 C CA . ALA A 1 196 ? 11.213 0.621 -20.687 1.00 92.31 196 ALA A CA 1
ATOM 1559 C C . ALA A 1 196 ? 11.666 2.067 -20.413 1.00 92.31 196 ALA A C 1
ATOM 1561 O O . ALA A 1 196 ? 12.435 2.652 -21.178 1.00 92.31 196 ALA A O 1
ATOM 1562 N N . HIS A 1 197 ? 11.247 2.668 -19.298 1.00 89.56 197 HIS A N 1
ATOM 1563 C CA . HIS A 1 197 ? 11.748 3.991 -18.935 1.00 89.56 197 HIS A CA 1
ATOM 1564 C C . HIS A 1 197 ? 13.259 4.016 -18.666 1.00 89.56 197 HIS A C 1
ATOM 1566 O O . HIS A 1 197 ? 13.892 5.046 -18.919 1.00 89.56 197 HIS A O 1
ATOM 1572 N N . LEU A 1 198 ? 13.823 2.905 -18.191 1.00 89.81 198 LEU A N 1
ATOM 1573 C CA . LEU A 1 198 ? 15.256 2.731 -17.968 1.00 89.81 198 LEU A CA 1
ATOM 1574 C C . LEU A 1 198 ? 15.984 2.422 -19.275 1.00 89.81 198 LEU A C 1
ATOM 1576 O O . LEU A 1 198 ? 16.954 3.102 -19.594 1.00 89.81 198 LEU A O 1
ATOM 1580 N N . GLU A 1 199 ? 15.489 1.458 -20.054 1.00 86.50 199 GLU A N 1
ATOM 1581 C CA . GLU A 1 199 ? 16.111 1.041 -21.317 1.00 86.50 199 GLU A CA 1
ATOM 1582 C C . GLU A 1 199 ? 16.195 2.203 -22.319 1.00 86.50 199 GLU A C 1
ATOM 1584 O O . GLU A 1 199 ? 17.243 2.457 -22.912 1.00 86.50 199 GLU A O 1
ATOM 1589 N N . TYR A 1 200 ? 15.102 2.953 -22.482 1.00 85.19 200 TYR A N 1
ATOM 1590 C CA . TYR A 1 200 ? 15.031 4.052 -23.449 1.00 85.19 200 TYR A CA 1
ATOM 1591 C C . TYR A 1 200 ? 15.519 5.394 -22.890 1.00 85.19 200 TYR A C 1
ATOM 1593 O O . TYR A 1 200 ? 15.361 6.420 -23.558 1.00 85.19 200 TYR A O 1
ATOM 1601 N N . GLY A 1 201 ? 16.076 5.418 -21.675 1.00 79.12 201 GLY A N 1
ATOM 1602 C CA . GLY A 1 201 ? 16.630 6.634 -21.081 1.00 79.12 201 GLY A CA 1
ATOM 1603 C C . GLY A 1 201 ? 15.586 7.742 -20.928 1.00 79.12 201 GLY A C 1
ATOM 1604 O O . GLY A 1 201 ? 15.874 8.914 -21.163 1.00 79.12 201 GLY A O 1
ATOM 1605 N N . SER A 1 202 ? 14.352 7.407 -20.532 1.00 76.81 202 SER A N 1
ATOM 1606 C CA . SER A 1 202 ? 13.293 8.415 -20.319 1.00 76.81 202 SER A CA 1
ATOM 1607 C C . SER A 1 202 ? 13.699 9.477 -19.288 1.00 76.81 202 SER A C 1
ATOM 1609 O O . SER A 1 202 ? 13.217 10.610 -19.334 1.00 76.81 202 SER A O 1
ATOM 1611 N N . PHE A 1 203 ? 14.608 9.115 -18.380 1.00 67.12 203 PHE A N 1
ATOM 1612 C CA . PHE A 1 203 ? 15.180 9.990 -17.360 1.00 67.12 203 PHE A CA 1
ATOM 1613 C C . PHE A 1 203 ? 16.617 10.443 -17.665 1.00 67.12 203 PHE A C 1
ATOM 1615 O O . PHE A 1 203 ? 17.181 11.202 -16.873 1.00 67.12 203 PHE A O 1
ATOM 1622 N N . ASP A 1 204 ? 17.194 10.055 -18.809 1.00 68.50 204 ASP A N 1
ATOM 1623 C CA . ASP A 1 204 ? 18.531 10.492 -19.211 1.00 68.50 204 ASP A CA 1
ATOM 1624 C C . ASP A 1 204 ? 18.512 11.982 -19.556 1.00 68.50 204 ASP A C 1
ATOM 1626 O O . ASP A 1 204 ? 18.044 12.437 -20.606 1.00 68.50 204 ASP A O 1
ATOM 1630 N N . PHE A 1 205 ? 19.022 12.778 -18.620 1.00 68.19 205 PHE A N 1
ATOM 1631 C CA . PHE A 1 205 ? 19.079 14.222 -18.745 1.00 68.19 205 PHE A CA 1
ATOM 1632 C C . PHE A 1 205 ? 20.478 14.689 -19.143 1.00 68.19 205 PHE A C 1
ATOM 1634 O O . PHE A 1 205 ? 21.386 14.815 -18.320 1.00 68.19 205 PHE A O 1
ATOM 1641 N N . GLU A 1 206 ? 20.641 15.046 -20.414 1.00 72.62 206 GLU A N 1
ATOM 1642 C CA . GLU A 1 206 ? 21.864 15.686 -20.889 1.00 72.62 206 GLU A CA 1
ATOM 1643 C C . GLU A 1 206 ? 21.840 17.198 -20.628 1.00 72.62 206 GLU A C 1
ATOM 1645 O O . GLU A 1 206 ? 21.158 17.965 -21.316 1.00 72.62 206 GLU A O 1
ATOM 1650 N N . LEU A 1 207 ? 22.680 17.657 -19.695 1.00 73.38 207 LEU A N 1
ATOM 1651 C CA . LEU A 1 207 ? 22.900 19.085 -19.408 1.00 73.38 207 LEU A CA 1
ATOM 1652 C C . LEU A 1 207 ? 23.239 19.911 -20.661 1.00 73.38 207 LEU A C 1
ATOM 1654 O O . LEU A 1 207 ? 22.867 21.081 -20.756 1.00 73.38 207 LEU A O 1
ATOM 1658 N N . MET A 1 208 ? 23.906 19.304 -21.645 1.00 75.31 208 MET A N 1
ATOM 1659 C CA . MET A 1 208 ? 24.260 19.968 -22.902 1.00 75.31 208 MET A CA 1
ATOM 1660 C C . MET A 1 208 ? 23.034 20.353 -23.740 1.00 75.31 208 MET A C 1
ATOM 1662 O O . MET A 1 208 ? 23.065 21.381 -24.417 1.00 75.31 208 MET A O 1
ATOM 1666 N N . ARG A 1 209 ? 21.934 19.593 -23.662 1.00 79.56 209 ARG A N 1
ATOM 1667 C CA . ARG A 1 209 ? 20.703 19.843 -24.437 1.00 79.56 209 ARG A CA 1
ATOM 1668 C C . ARG A 1 209 ? 19.890 21.023 -23.909 1.00 79.56 209 ARG A C 1
ATOM 1670 O O . ARG A 1 209 ? 19.026 21.538 -24.611 1.00 79.56 209 ARG A O 1
ATOM 1677 N N . VAL A 1 210 ? 20.174 21.471 -22.688 1.00 87.31 210 VAL A N 1
ATOM 1678 C CA . VAL A 1 210 ? 19.487 22.591 -22.028 1.00 87.31 210 VAL A CA 1
ATOM 1679 C C . VAL A 1 210 ? 20.430 23.749 -21.716 1.00 87.31 210 VAL A C 1
ATOM 1681 O O . VAL A 1 210 ? 20.133 24.566 -20.844 1.00 87.31 210 VAL A O 1
ATOM 1684 N N . ARG A 1 211 ? 21.567 23.842 -22.414 1.00 84.00 211 ARG A N 1
ATOM 1685 C CA . ARG A 1 211 ? 22.612 24.839 -22.144 1.00 84.00 211 ARG A CA 1
ATOM 1686 C C . ARG A 1 211 ? 22.064 26.265 -22.070 1.00 84.00 211 ARG A C 1
ATOM 1688 O O . ARG A 1 211 ? 22.411 27.001 -21.156 1.00 84.00 211 ARG A O 1
ATOM 1695 N N . ASP A 1 212 ? 21.119 26.610 -22.940 1.00 88.00 212 ASP A N 1
ATOM 1696 C CA . ASP A 1 212 ? 20.459 27.921 -22.943 1.00 88.00 212 ASP A CA 1
ATOM 1697 C C . ASP A 1 212 ? 19.652 28.186 -21.661 1.00 88.00 212 ASP A C 1
ATOM 1699 O O . ASP A 1 212 ? 19.620 29.305 -21.144 1.00 88.00 212 ASP A O 1
ATOM 1703 N N . VAL A 1 213 ? 18.990 27.155 -21.125 1.00 85.81 213 VAL A N 1
ATOM 1704 C CA . VAL A 1 213 ? 18.250 27.229 -19.857 1.00 85.81 213 VAL A CA 1
ATOM 1705 C C . VAL A 1 213 ? 19.224 27.347 -18.692 1.00 85.81 213 VAL A C 1
ATOM 1707 O O . VAL A 1 213 ? 18.995 28.170 -17.806 1.00 85.81 213 VAL A O 1
ATOM 1710 N N . VAL A 1 214 ? 20.320 26.585 -18.712 1.00 84.88 214 VAL A N 1
ATOM 1711 C CA . VAL A 1 214 ? 21.390 26.664 -17.707 1.00 84.88 214 VAL A CA 1
ATOM 1712 C C . VAL A 1 214 ? 21.972 28.076 -17.676 1.00 84.88 214 VAL A C 1
ATOM 1714 O O . VAL A 1 214 ? 21.933 28.709 -16.626 1.00 84.88 214 VAL A O 1
ATOM 1717 N N . SER A 1 215 ? 22.360 28.638 -18.824 1.00 86.50 215 SER A N 1
ATOM 1718 C CA . SER A 1 215 ? 22.877 30.010 -18.915 1.00 86.50 215 SER A CA 1
ATOM 1719 C C . SER A 1 215 ? 21.861 31.062 -18.456 1.00 86.50 215 SER A C 1
ATOM 1721 O O . SER A 1 215 ? 22.226 32.040 -17.806 1.00 86.50 215 SER A O 1
ATOM 1723 N N . ARG A 1 216 ? 20.563 30.866 -18.729 1.00 88.31 216 ARG A N 1
ATOM 1724 C CA . ARG A 1 216 ? 19.495 31.745 -18.212 1.00 88.31 216 ARG A CA 1
ATOM 1725 C C . ARG A 1 216 ? 19.338 31.657 -16.697 1.00 88.31 216 ARG A C 1
ATOM 1727 O O . ARG A 1 216 ? 19.051 32.671 -16.061 1.00 88.31 216 ARG A O 1
ATOM 1734 N N . ILE A 1 217 ? 19.469 30.464 -16.123 1.00 87.50 217 ILE A N 1
ATOM 1735 C CA . ILE A 1 217 ? 19.406 30.247 -14.675 1.00 87.50 217 ILE A CA 1
ATOM 1736 C C . ILE A 1 217 ? 20.651 30.849 -14.015 1.00 87.50 217 ILE A C 1
ATOM 1738 O O . ILE A 1 217 ? 20.507 31.593 -13.051 1.00 87.50 217 ILE A O 1
ATOM 1742 N N . GLU A 1 218 ? 21.845 30.621 -14.558 1.00 85.62 218 GLU A N 1
ATOM 1743 C CA . GLU A 1 218 ? 23.099 31.217 -14.079 1.00 85.62 218 GLU A CA 1
ATOM 1744 C C . GLU A 1 218 ? 23.066 32.748 -14.147 1.00 85.62 218 GLU A C 1
ATOM 1746 O O . GLU A 1 218 ? 23.375 33.404 -13.160 1.00 85.62 218 GLU A O 1
ATOM 1751 N N . GLY A 1 219 ? 22.581 33.342 -15.239 1.00 86.81 219 GLY A N 1
ATOM 1752 C CA . GLY A 1 219 ? 22.437 34.800 -15.335 1.00 86.81 219 GLY A CA 1
ATOM 1753 C C . GLY A 1 219 ? 21.416 35.397 -14.355 1.00 86.81 219 GLY A C 1
ATOM 1754 O O . GLY A 1 219 ? 21.545 36.549 -13.956 1.00 86.81 219 GLY A O 1
ATOM 1755 N N . LYS A 1 220 ? 20.396 34.631 -13.939 1.00 84.88 220 LYS A N 1
ATOM 1756 C CA . LYS A 1 220 ? 19.385 35.085 -12.961 1.00 84.88 220 LYS A CA 1
ATOM 1757 C C . LYS A 1 220 ? 19.751 34.815 -11.505 1.00 84.88 220 LYS A C 1
ATOM 1759 O O . LYS A 1 220 ? 19.201 35.466 -10.619 1.00 84.88 220 LYS A O 1
ATOM 1764 N N . TYR A 1 221 ? 20.559 33.793 -11.251 1.00 82.19 221 TYR A N 1
ATOM 1765 C CA . TYR A 1 221 ? 20.729 33.215 -9.917 1.00 82.19 221 TYR A CA 1
ATOM 1766 C C . TYR A 1 221 ? 22.190 32.945 -9.531 1.00 82.19 221 TYR A C 1
ATOM 1768 O O . TYR A 1 221 ? 22.429 32.571 -8.386 1.00 82.19 221 TYR A O 1
ATOM 1776 N N . GLY A 1 222 ? 23.138 33.089 -10.459 1.00 71.56 222 GLY A N 1
ATOM 1777 C CA . GLY A 1 222 ? 24.564 32.808 -10.273 1.00 71.56 222 GLY A CA 1
ATOM 1778 C C . GLY A 1 222 ? 25.343 33.933 -9.589 1.00 71.56 222 GLY A C 1
ATOM 1779 O O . GLY A 1 222 ? 26.381 33.669 -8.991 1.00 71.56 222 GLY A O 1
ATOM 1780 N N . GLU A 1 223 ? 24.823 35.162 -9.585 1.00 64.38 223 GLU A N 1
ATOM 1781 C CA . GLU A 1 223 ? 25.370 36.263 -8.787 1.00 64.38 223 GLU A CA 1
ATOM 1782 C C . GLU A 1 223 ? 24.711 36.310 -7.401 1.00 64.38 223 GLU A C 1
ATOM 1784 O O . GLU A 1 223 ? 23.832 37.116 -7.115 1.00 64.38 223 GLU A O 1
ATOM 1789 N N . CYS A 1 224 ? 25.140 35.410 -6.522 1.00 52.00 224 CYS A N 1
ATOM 1790 C CA . CYS A 1 224 ? 25.070 35.614 -5.076 1.00 52.00 224 CYS A CA 1
ATOM 1791 C C . CYS A 1 224 ? 26.417 35.173 -4.495 1.00 52.00 224 CYS A C 1
ATOM 1793 O O . CYS A 1 224 ? 26.585 34.017 -4.104 1.00 52.00 224 CYS A O 1
ATOM 1795 N N . LYS A 1 225 ? 27.384 36.093 -4.498 1.00 48.22 225 LYS A N 1
ATOM 1796 C CA . LYS A 1 225 ? 28.459 36.112 -3.504 1.00 48.22 225 LYS A CA 1
ATOM 1797 C C . LYS A 1 225 ? 28.068 37.086 -2.406 1.00 48.22 225 LYS A C 1
ATOM 1799 O O . LYS A 1 225 ? 27.496 38.139 -2.763 1.00 48.22 225 LYS A O 1
#

Sequence (225 aa):
MWAGLKMVRKSIKKIHGTRKLRKLLNDHYEGEVPDNLVADLYPLPDRVGYDSIEQIIRVCSQLARNSSRTAVTLLEESPDLIGRASYEGLEKVAYRASEIAKAEGEEKATSFVRGEASEYADFFVSITEGLELERVRPVLLHYLNALLGYRIEIVEAQGAATTDGERIFLPGRIKEFEEEDRNSILYKVMATHEEAHLEYGSFDFELMRVRDVVSRIEGKYGECK